Protein AF-A0A225VIT5-F1 (afdb_monomer)

Solvent-accessible surface area (backbone atoms only — not comparable to full-atom values): 18256 Å² total; per-residue (Å²): 134,88,87,88,80,87,89,80,90,86,85,88,90,86,86,89,88,88,87,85,90,85,87,88,87,85,81,88,82,93,78,74,82,76,59,61,76,67,49,61,78,59,56,84,74,58,93,55,65,73,70,54,52,59,52,50,50,52,46,51,53,41,61,70,71,62,59,50,72,65,60,49,38,57,73,68,63,58,74,72,58,54,58,58,37,63,68,34,75,63,48,59,56,53,50,51,40,47,50,53,48,34,70,76,36,70,92,69,62,71,53,70,66,57,55,53,31,71,77,58,38,68,47,51,46,53,53,31,31,55,55,37,49,77,39,82,95,28,22,64,63,23,48,56,42,46,56,51,50,52,51,57,39,53,76,67,66,52,52,70,53,56,48,43,58,56,60,49,46,63,83,45,53,54,55,38,72,74,41,58,57,56,60,56,50,50,55,40,46,57,56,46,32,75,73,36,75,92,70,60,74,50,74,65,59,50,48,18,54,56,57,66,30,64,42,50,31,49,45,45,40,50,62,13,49,76,39,73,78,42,21,80,52,27,50,66,56,51,51,53,50,51,52,55,37,51,77,66,73,41,50,52,67,48,40,40,35,72,53,66,64,36,53,89,88,45,50,87,72,55,51,73,69,56,47,51,49,32,56,60,43,38,58,54,51,31,61,75,71,69,52,76,87,87,79,76,83,79,78,80,77,127

pLDDT: mean 82.18, std 23.23, range [24.64, 98.44]

Structure (mmCIF, N/CA/C/O backbone):
data_AF-A0A225VIT5-F1
#
_entry.id   AF-A0A225VIT5-F1
#
loop_
_atom_site.group_PDB
_atom_site.id
_atom_site.type_symbol
_atom_site.label_atom_id
_atom_site.label_alt_id
_atom_site.label_comp_id
_atom_site.label_asym_id
_atom_site.label_entity_id
_atom_site.label_seq_id
_atom_site.pdbx_PDB_ins_code
_atom_site.Cartn_x
_atom_site.Cartn_y
_atom_site.Cartn_z
_atom_site.occupancy
_atom_site.B_iso_or_equiv
_atom_site.auth_seq_id
_atom_site.auth_comp_id
_atom_site.auth_asym_id
_atom_site.auth_atom_id
_atom_site.pdbx_PDB_model_num
ATOM 1 N N . MET A 1 1 ? 39.503 -33.377 70.406 1.00 35.94 1 MET A N 1
ATOM 2 C CA . MET A 1 1 ? 38.577 -32.522 69.628 1.00 35.94 1 MET A CA 1
ATOM 3 C C . MET A 1 1 ? 37.689 -33.419 68.781 1.00 35.94 1 MET A C 1
ATOM 5 O O . MET A 1 1 ? 38.210 -34.375 68.234 1.00 35.94 1 MET A O 1
ATOM 9 N N . VAL A 1 2 ? 36.405 -33.058 68.681 1.00 36.50 2 VAL A N 1
ATOM 10 C CA . VAL A 1 2 ? 35.358 -33.593 67.782 1.00 36.50 2 VAL A CA 1
ATOM 11 C C . VAL A 1 2 ? 34.944 -35.065 67.964 1.00 36.50 2 VAL A C 1
ATOM 13 O O . VAL A 1 2 ? 35.633 -36.011 67.602 1.00 36.50 2 VAL A O 1
ATOM 16 N N . THR A 1 3 ? 33.733 -35.187 68.501 1.00 28.59 3 THR A N 1
ATOM 17 C CA . THR A 1 3 ? 32.918 -36.380 68.755 1.00 28.59 3 THR A CA 1
ATOM 18 C C . THR A 1 3 ? 32.068 -36.751 67.534 1.00 28.59 3 THR A C 1
ATOM 20 O O . THR A 1 3 ? 31.637 -35.860 66.806 1.00 28.59 3 THR A O 1
ATOM 23 N N . ALA A 1 4 ? 31.681 -38.023 67.404 1.00 32.50 4 ALA A N 1
ATOM 24 C CA . ALA A 1 4 ? 30.405 -38.402 66.788 1.00 32.50 4 ALA A CA 1
ATOM 25 C C . ALA A 1 4 ? 29.862 -39.678 67.460 1.00 32.50 4 ALA A C 1
ATOM 27 O O . ALA A 1 4 ? 30.375 -40.769 67.227 1.00 32.50 4 ALA A O 1
ATOM 28 N N . HIS A 1 5 ? 28.839 -39.536 68.310 1.00 31.19 5 HIS A N 1
ATOM 29 C CA . HIS A 1 5 ? 28.103 -40.661 68.894 1.00 31.19 5 HIS A CA 1
ATOM 30 C C . HIS A 1 5 ? 26.735 -40.810 68.220 1.00 31.19 5 HIS A C 1
ATOM 32 O O . HIS A 1 5 ? 26.075 -39.828 67.886 1.00 31.19 5 HIS A O 1
ATOM 38 N N . SER A 1 6 ? 26.327 -42.063 68.050 1.00 35.19 6 SER A N 1
ATOM 39 C CA . SER A 1 6 ? 24.980 -42.500 67.684 1.00 35.19 6 SER A CA 1
ATOM 40 C C . SER A 1 6 ? 23.921 -42.088 68.716 1.00 35.19 6 SER A C 1
ATOM 42 O O . SER A 1 6 ? 24.250 -41.927 69.888 1.00 35.19 6 SER A O 1
ATOM 44 N N . PHE A 1 7 ? 22.642 -42.043 68.316 1.00 28.67 7 PHE A N 1
ATOM 45 C CA . PHE A 1 7 ? 21.636 -42.991 68.831 1.00 28.67 7 PHE A CA 1
ATOM 46 C C . PHE A 1 7 ? 20.344 -43.018 67.985 1.00 28.67 7 PHE A C 1
ATOM 48 O O . PHE A 1 7 ? 20.215 -42.293 67.001 1.00 28.67 7 PHE A O 1
ATOM 55 N N . VAL A 1 8 ? 19.444 -43.941 68.333 1.00 30.97 8 VAL A N 1
ATOM 56 C CA . VAL A 1 8 ? 18.260 -44.412 67.581 1.00 30.97 8 VAL A CA 1
ATOM 57 C C . VAL A 1 8 ? 16.987 -44.197 68.435 1.00 30.97 8 VAL A C 1
ATOM 59 O O . VAL A 1 8 ? 17.119 -43.903 69.620 1.00 30.97 8 VAL A O 1
ATOM 62 N N . VAL A 1 9 ? 15.793 -44.484 67.876 1.00 28.56 9 VAL A N 1
ATOM 63 C CA . VAL A 1 9 ? 14.481 -44.646 68.576 1.00 28.56 9 VAL A CA 1
ATOM 64 C C . VAL A 1 9 ? 13.803 -43.271 68.864 1.00 28.56 9 VAL A C 1
ATOM 66 O O . VAL A 1 9 ? 14.504 -42.290 69.068 1.00 28.56 9 VAL A O 1
ATOM 69 N N . GLU A 1 10 ? 12.483 -43.017 68.772 1.00 28.00 10 GLU A N 1
ATOM 70 C CA . GLU A 1 10 ? 11.255 -43.834 68.900 1.00 28.00 10 GLU A CA 1
ATOM 71 C C . GLU A 1 10 ? 10.039 -43.223 68.136 1.00 28.00 10 GLU A C 1
ATOM 73 O O . GLU A 1 10 ? 10.018 -42.032 67.833 1.00 28.00 10 GLU A O 1
ATOM 78 N N . GLN A 1 11 ? 8.975 -44.006 67.905 1.00 37.34 11 GLN A N 1
ATOM 79 C CA . GLN A 1 11 ? 7.577 -43.533 67.748 1.00 37.34 11 GLN A CA 1
ATOM 80 C C . GLN A 1 11 ? 6.802 -44.005 68.994 1.00 37.34 11 GLN A C 1
ATOM 82 O O . GLN A 1 11 ? 7.097 -45.126 69.419 1.00 37.34 11 GLN A O 1
ATOM 87 N N . PRO A 1 12 ? 5.778 -43.298 69.550 1.00 38.34 12 PRO A N 1
ATOM 88 C CA . PRO A 1 12 ? 4.404 -43.553 69.054 1.00 38.34 12 PRO A CA 1
ATOM 89 C C . PRO A 1 12 ? 3.259 -42.549 69.422 1.00 38.34 12 PRO A C 1
ATOM 91 O O . PRO A 1 12 ? 3.422 -41.598 70.178 1.00 38.34 12 PRO A O 1
ATOM 94 N N . ARG A 1 13 ? 2.039 -42.947 68.999 1.00 29.06 13 ARG A N 1
ATOM 95 C CA . ARG A 1 13 ? 0.683 -42.731 69.585 1.00 29.06 13 ARG A CA 1
ATOM 96 C C . ARG A 1 13 ? -0.223 -41.583 69.099 1.00 29.06 13 ARG A C 1
ATOM 98 O O . ARG A 1 13 ? 0.174 -40.464 68.813 1.00 29.06 13 ARG A O 1
ATOM 105 N N . ILE A 1 14 ? -1.506 -41.957 69.042 1.00 36.09 14 ILE A N 1
ATOM 106 C CA . ILE A 1 14 ? -2.695 -41.224 68.582 1.00 36.09 14 ILE A CA 1
ATOM 107 C C . ILE A 1 14 ? -3.482 -40.715 69.802 1.00 36.09 14 ILE A C 1
ATOM 109 O O . ILE 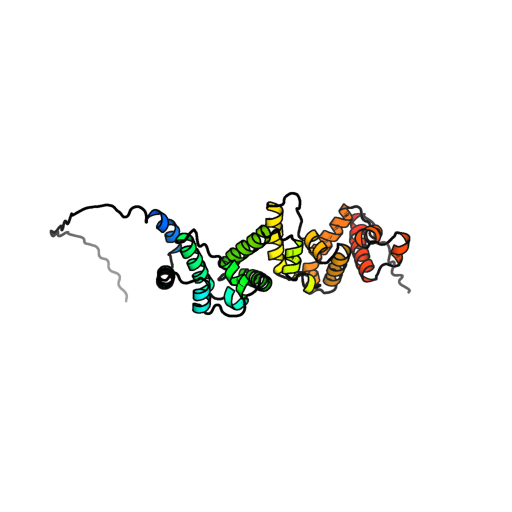A 1 14 ? -3.560 -41.425 70.805 1.00 36.09 14 ILE A O 1
ATOM 113 N N . LEU A 1 15 ? -4.178 -39.575 69.680 1.00 32.78 15 LEU A N 1
ATOM 114 C CA . LEU A 1 15 ? -5.356 -39.283 70.509 1.00 32.78 15 LEU A CA 1
ATOM 115 C C . LEU A 1 15 ? -6.467 -38.581 69.702 1.00 32.78 15 LEU A C 1
ATOM 117 O O . LEU A 1 15 ? -6.222 -37.621 68.978 1.00 32.78 15 LEU A O 1
ATOM 121 N N . THR A 1 16 ? -7.698 -39.074 69.830 1.00 35.41 16 THR A N 1
ATOM 122 C CA . THR A 1 16 ? -8.923 -38.606 69.152 1.00 35.41 16 THR A CA 1
ATOM 123 C C . THR A 1 16 ? -9.649 -37.487 69.909 1.00 35.41 16 THR A C 1
ATOM 125 O O . THR A 1 16 ? -9.636 -37.472 71.139 1.00 35.41 16 THR A O 1
ATOM 128 N N . LYS A 1 17 ? -10.417 -36.631 69.203 1.00 32.72 17 LYS A N 1
ATOM 129 C CA . LYS A 1 17 ? -11.570 -35.908 69.794 1.00 32.72 17 LYS A CA 1
ATOM 130 C C . LYS A 1 17 ? -12.674 -35.509 68.791 1.00 32.72 17 LYS A C 1
ATOM 132 O O . LYS A 1 17 ? -12.408 -35.169 67.645 1.00 32.72 17 LYS A O 1
ATOM 137 N N . ARG A 1 18 ? -13.920 -35.602 69.282 1.00 28.42 18 ARG A N 1
ATOM 138 C CA . ARG A 1 18 ? -15.254 -35.347 68.670 1.00 28.42 18 ARG A CA 1
ATOM 139 C C . ARG A 1 18 ? -15.728 -33.901 68.980 1.00 28.42 18 ARG A C 1
ATOM 141 O O . ARG A 1 18 ? -15.218 -33.350 69.947 1.00 28.42 18 ARG A O 1
ATOM 148 N N . ILE A 1 19 ? -16.722 -33.252 68.343 1.00 32.28 19 ILE A N 1
ATOM 149 C CA . ILE A 1 19 ? -17.582 -33.450 67.137 1.00 32.28 19 ILE A CA 1
ATOM 150 C C . ILE A 1 19 ? -18.261 -32.086 66.832 1.00 32.28 19 ILE A C 1
ATOM 152 O O . ILE A 1 19 ? -18.546 -31.388 67.799 1.00 32.28 19 ILE A O 1
ATOM 156 N N . LEU A 1 20 ? -18.613 -31.752 65.570 1.00 24.64 20 LEU A N 1
ATOM 157 C CA . LEU A 1 20 ? -19.900 -31.087 65.215 1.00 24.64 20 LEU A CA 1
ATOM 158 C C . LEU A 1 20 ? -20.113 -30.895 63.696 1.00 24.64 20 LEU A C 1
ATOM 160 O O . LEU A 1 20 ? -19.323 -30.245 63.018 1.00 24.64 20 LEU A O 1
ATOM 164 N N . ARG A 1 21 ? -21.226 -31.433 63.171 1.00 33.28 21 ARG A N 1
ATOM 165 C CA . ARG A 1 21 ? -21.821 -31.017 61.887 1.00 33.28 21 ARG A CA 1
ATOM 166 C C . ARG A 1 21 ? -22.713 -29.803 62.145 1.00 33.28 21 ARG A C 1
ATOM 168 O O . ARG A 1 21 ? -23.507 -29.848 63.079 1.00 33.28 21 ARG A O 1
ATOM 175 N N . VAL A 1 22 ? -22.688 -28.817 61.253 1.00 30.27 22 VAL A N 1
ATOM 176 C CA . VAL A 1 22 ? -23.851 -27.951 61.012 1.00 30.27 22 VAL A CA 1
ATOM 177 C C . VAL A 1 22 ? -24.342 -28.232 59.600 1.00 30.27 22 VAL A C 1
ATOM 179 O O . VAL A 1 22 ? -23.559 -28.316 58.657 1.00 30.27 22 VAL A O 1
ATOM 182 N N . GLN A 1 23 ? -25.645 -28.449 59.496 1.00 29.73 23 GLN A N 1
ATOM 183 C CA . GLN A 1 23 ? -26.359 -28.810 58.285 1.00 29.73 23 GLN A CA 1
ATOM 184 C C . GLN A 1 23 ? -27.447 -27.755 58.109 1.00 29.73 23 GLN A C 1
ATOM 186 O O . GLN A 1 23 ? -28.340 -27.660 58.946 1.00 29.73 23 GLN A O 1
ATOM 191 N N . THR A 1 24 ? -27.364 -26.958 57.049 1.00 28.22 24 THR A N 1
ATOM 192 C CA . THR A 1 24 ? -28.413 -26.012 56.661 1.00 28.22 24 THR A CA 1
ATOM 193 C C . THR A 1 24 ? -28.851 -26.334 55.239 1.00 28.22 24 THR A C 1
ATOM 195 O O . THR A 1 24 ? -28.070 -26.253 54.295 1.00 28.22 24 THR A O 1
ATOM 198 N N . VAL A 1 25 ? -30.109 -26.755 55.107 1.00 30.39 25 VAL A N 1
ATOM 199 C CA . VAL A 1 25 ? -30.782 -27.014 53.832 1.00 30.39 25 VAL A CA 1
ATOM 200 C C . VAL A 1 25 ? -32.092 -26.240 53.843 1.00 30.39 25 VAL A C 1
ATOM 202 O O . VAL A 1 25 ? -32.968 -26.537 54.648 1.00 30.39 25 VAL A O 1
ATOM 205 N N . SER A 1 26 ? -32.192 -25.270 52.940 1.00 27.38 26 SER A N 1
ATOM 206 C CA . SER A 1 26 ? -33.408 -24.582 52.488 1.00 27.38 26 SER A CA 1
ATOM 207 C C . SER A 1 26 ? -32.959 -23.543 51.454 1.00 27.38 26 SER A C 1
ATOM 209 O O . SER A 1 26 ? -32.032 -22.795 51.757 1.00 27.38 26 SER A O 1
ATOM 211 N N . SER A 1 27 ? -33.523 -23.356 50.268 1.00 28.23 27 SER A N 1
ATOM 212 C CA . SER A 1 27 ? -34.482 -24.074 49.415 1.00 28.23 27 SER A CA 1
ATOM 213 C C . SER A 1 27 ? -34.770 -23.108 48.243 1.00 28.23 27 SER A C 1
ATOM 215 O O . SER A 1 27 ? -34.573 -21.908 48.397 1.00 28.23 27 SER A O 1
ATOM 217 N N . GLU A 1 28 ? -35.281 -23.630 47.125 1.00 28.34 28 GLU A N 1
ATOM 218 C CA . GLU A 1 28 ? -36.034 -22.894 46.083 1.00 28.34 28 GLU A CA 1
ATOM 219 C C . GLU A 1 28 ? -35.297 -22.018 45.027 1.00 28.34 28 GLU A C 1
ATOM 221 O O . GLU A 1 28 ? -34.797 -20.928 45.278 1.00 28.34 28 GLU A O 1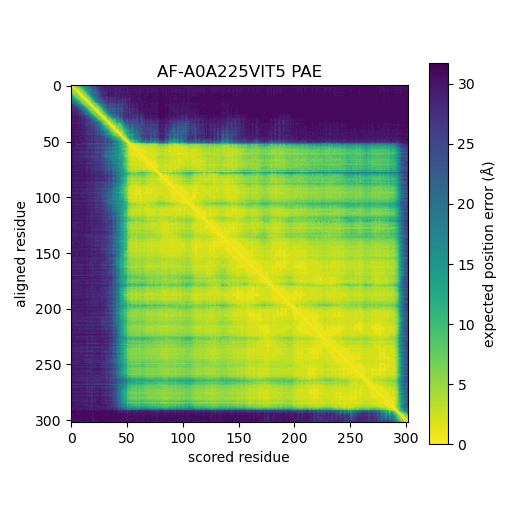
ATOM 226 N N . ASN A 1 29 ? -35.415 -22.516 43.784 1.00 29.94 29 ASN A N 1
ATOM 227 C CA . ASN A 1 29 ? -35.838 -21.816 42.557 1.00 29.94 29 ASN A CA 1
ATOM 228 C C . ASN A 1 29 ? -34.850 -20.946 41.747 1.00 29.94 29 ASN A C 1
ATOM 230 O O . ASN A 1 29 ? -34.888 -19.720 41.743 1.00 29.94 29 ASN A O 1
ATOM 234 N N . ASP A 1 30 ? -34.062 -21.641 40.920 1.00 37.53 30 ASP A N 1
ATOM 235 C CA . ASP A 1 30 ? -34.139 -21.585 39.443 1.00 37.53 30 ASP A CA 1
ATOM 236 C C . ASP A 1 30 ? -34.571 -20.272 38.737 1.00 37.53 30 ASP A C 1
ATOM 238 O O . ASP A 1 30 ? -35.676 -20.195 38.209 1.00 37.53 30 ASP A O 1
ATOM 242 N N . GLU A 1 31 ? -33.641 -19.330 38.521 1.00 35.69 31 GLU A N 1
ATOM 243 C CA . GLU A 1 31 ? -33.653 -18.458 37.314 1.00 35.69 31 GLU A CA 1
ATOM 244 C C . GLU A 1 31 ? -32.259 -18.219 36.666 1.00 35.69 31 GLU A C 1
ATOM 246 O O . GLU A 1 31 ? -32.146 -17.602 35.607 1.00 35.69 31 GLU A O 1
ATOM 251 N N . GLU A 1 32 ? -31.156 -18.747 37.215 1.00 35.03 32 GLU A N 1
ATOM 252 C CA . GLU A 1 32 ? -29.801 -18.276 36.848 1.00 35.03 32 GLU A CA 1
ATOM 253 C C . GLU A 1 32 ? -29.122 -18.973 35.637 1.00 35.03 32 GLU A C 1
ATOM 255 O O . GLU A 1 32 ? -27.953 -18.727 35.321 1.00 35.03 32 GLU A O 1
ATOM 260 N N . ARG A 1 33 ? -29.825 -19.847 34.900 1.00 43.06 33 ARG A N 1
ATOM 261 C CA . ARG A 1 33 ? -29.191 -20.752 33.907 1.00 43.06 33 ARG A CA 1
ATOM 262 C C . ARG A 1 33 ? -28.874 -20.160 32.524 1.00 43.06 33 ARG A C 1
ATOM 264 O O . ARG A 1 33 ? -28.267 -20.858 31.714 1.00 43.06 33 ARG A O 1
ATOM 271 N N . VAL A 1 34 ? -29.204 -18.897 32.243 1.00 36.50 34 VAL A N 1
ATOM 272 C CA . VAL A 1 34 ? -28.913 -18.262 30.932 1.00 36.50 34 VAL A CA 1
ATOM 273 C C . VAL A 1 34 ? -27.565 -17.518 30.909 1.00 36.50 34 VAL A C 1
ATOM 275 O O . VAL A 1 34 ? -26.957 -17.365 29.851 1.00 36.50 34 VAL A O 1
ATOM 278 N N . ILE A 1 35 ? -27.035 -17.098 32.064 1.00 40.47 35 ILE A N 1
ATOM 279 C CA . ILE A 1 35 ? -25.832 -16.242 32.127 1.00 40.47 35 ILE A CA 1
ATOM 280 C C . ILE A 1 35 ? -24.529 -17.059 31.987 1.00 40.47 35 ILE A C 1
ATOM 282 O O . ILE A 1 35 ? -23.561 -16.593 31.380 1.00 40.47 35 ILE A O 1
ATOM 286 N N . GLY A 1 36 ? -24.502 -18.304 32.477 1.00 32.00 36 GLY A N 1
ATOM 287 C CA . GLY A 1 36 ? -23.280 -19.121 32.561 1.00 32.00 36 GLY A CA 1
ATOM 288 C C . GLY A 1 36 ? -22.573 -19.407 31.226 1.00 32.00 36 GLY A C 1
ATOM 289 O O . GLY A 1 36 ? -21.344 -19.479 31.183 1.00 32.00 36 GLY A O 1
ATOM 290 N N . ALA A 1 37 ? -23.314 -19.512 30.118 1.00 35.75 37 ALA A N 1
ATOM 291 C CA . ALA A 1 37 ? -22.744 -19.839 28.806 1.00 35.75 37 ALA A CA 1
ATOM 292 C C . ALA A 1 37 ? -21.946 -18.684 28.168 1.00 35.75 37 ALA A C 1
ATOM 294 O O . ALA A 1 37 ? -21.018 -18.930 27.401 1.00 35.75 37 ALA A O 1
ATOM 295 N N . ALA A 1 38 ? -22.273 -17.427 28.489 1.00 41.94 38 ALA A N 1
ATOM 296 C CA . ALA A 1 38 ? -21.563 -16.259 27.959 1.00 41.94 38 ALA A CA 1
ATOM 297 C C . ALA A 1 38 ? -20.279 -15.932 28.746 1.00 41.94 38 ALA A C 1
ATOM 299 O O . ALA A 1 38 ? -19.339 -15.357 28.195 1.00 41.94 38 ALA A O 1
ATOM 300 N N . VAL A 1 39 ? -20.224 -16.309 30.029 1.00 42.41 39 VAL A N 1
ATOM 301 C CA . VAL A 1 39 ? -19.098 -16.005 30.931 1.00 42.41 39 VAL A CA 1
ATOM 302 C C . VAL A 1 39 ? -17.876 -16.892 30.650 1.00 42.41 39 VAL A C 1
ATOM 304 O O . VAL A 1 39 ? -16.741 -16.421 30.751 1.00 42.41 39 VAL A O 1
ATOM 307 N N . SER A 1 40 ? -18.075 -18.147 30.230 1.00 42.88 40 SER A N 1
ATOM 308 C CA . SER A 1 40 ? -16.981 -19.106 29.989 1.00 42.88 40 SER A CA 1
ATOM 309 C C . SER A 1 40 ? -15.995 -18.661 28.897 1.00 42.88 40 SER A C 1
ATOM 311 O O . SER A 1 40 ? -14.792 -18.868 29.038 1.00 42.88 40 SER A O 1
ATOM 313 N N . SER A 1 41 ? -16.479 -17.973 27.857 1.00 50.62 41 SER A N 1
ATOM 314 C CA . SER A 1 41 ? -15.660 -17.415 26.766 1.00 50.62 41 SER A CA 1
ATOM 315 C C . SER A 1 41 ? -14.734 -16.270 27.214 1.00 50.62 41 SER A C 1
ATOM 317 O O . SER A 1 41 ? -13.695 -16.029 26.606 1.00 50.62 41 SER A O 1
ATOM 319 N N . VAL A 1 42 ? -15.082 -15.570 28.300 1.00 48.06 42 VAL A N 1
ATOM 320 C CA . VAL A 1 42 ? -14.294 -14.447 28.844 1.00 48.06 42 VAL A CA 1
ATOM 321 C C . VAL A 1 42 ? -13.294 -14.924 29.908 1.00 48.06 42 VAL A C 1
ATOM 323 O O . VAL A 1 42 ? -12.233 -14.323 30.087 1.00 48.06 42 VAL A O 1
ATOM 326 N N . ALA A 1 43 ? -13.598 -16.029 30.597 1.00 41.66 43 ALA A N 1
ATOM 327 C CA . ALA A 1 43 ? -12.814 -16.531 31.725 1.00 41.66 43 ALA A CA 1
ATOM 328 C C . ALA A 1 43 ? -11.378 -16.966 31.359 1.00 41.66 43 ALA A C 1
ATOM 330 O O . ALA A 1 43 ? -10.467 -16.822 32.176 1.00 41.66 43 ALA A O 1
ATOM 331 N N . SER A 1 44 ? -11.145 -17.435 30.129 1.00 47.66 44 SER A N 1
ATOM 332 C CA . SER A 1 44 ? -9.840 -17.935 29.658 1.00 47.66 44 SER A CA 1
ATOM 333 C C . SER A 1 44 ? -8.734 -16.870 29.549 1.00 47.66 44 SER A C 1
ATOM 335 O O . SER A 1 44 ? -7.577 -17.217 29.319 1.00 47.66 44 SER A O 1
ATOM 337 N N . HIS A 1 45 ? -9.046 -15.586 29.759 1.00 50.50 45 HIS A N 1
ATOM 338 C CA . HIS A 1 45 ? -8.089 -14.474 29.680 1.00 50.50 45 HIS A CA 1
ATOM 339 C C . HIS A 1 45 ? -7.704 -13.852 31.044 1.00 50.50 45 HIS A C 1
ATOM 341 O O . HIS A 1 45 ? -7.007 -12.834 31.081 1.00 50.50 45 HIS A O 1
ATOM 347 N N . LEU A 1 46 ? -8.127 -14.410 32.187 1.00 49.25 46 LEU A N 1
ATOM 348 C CA . LEU A 1 46 ? -8.130 -13.692 33.480 1.00 49.25 46 LEU A CA 1
ATOM 349 C C . LEU A 1 46 ? -6.845 -13.723 34.341 1.00 49.25 46 LEU A C 1
ATOM 351 O O . LEU A 1 46 ? -6.819 -13.088 35.393 1.00 49.25 46 LEU A O 1
ATOM 355 N N . THR A 1 47 ? -5.744 -14.348 33.917 1.00 43.66 47 THR A N 1
ATOM 356 C CA . THR A 1 47 ? -4.518 -14.544 34.736 1.00 43.66 47 THR A CA 1
ATOM 357 C C . THR A 1 47 ? -3.630 -13.292 34.935 1.00 43.66 47 THR A C 1
ATOM 359 O O . THR A 1 47 ? -2.426 -13.314 34.699 1.00 43.66 47 THR A O 1
ATOM 362 N N . THR A 1 48 ? -4.204 -12.154 35.360 1.00 45.25 48 THR A N 1
ATOM 363 C CA . THR A 1 48 ? -3.456 -10.957 35.833 1.00 45.25 48 THR A CA 1
ATOM 364 C C . THR A 1 48 ? -4.355 -10.079 36.730 1.00 45.25 48 THR A C 1
ATOM 366 O O . THR A 1 48 ? -4.918 -9.082 36.286 1.00 45.25 48 THR A O 1
ATOM 369 N N . GLY A 1 49 ? -4.572 -10.505 37.980 1.00 47.66 49 GLY A N 1
ATOM 370 C CA . GLY A 1 49 ? -5.783 -10.174 38.755 1.00 47.66 49 GLY A CA 1
ATOM 371 C C . GLY A 1 49 ? -6.093 -8.691 39.029 1.00 47.66 49 GLY A C 1
ATOM 372 O O . GLY A 1 49 ? -7.212 -8.256 38.771 1.00 47.66 49 GLY A O 1
ATOM 373 N N . ALA A 1 50 ? -5.141 -7.907 39.548 1.00 40.91 50 ALA A N 1
ATOM 374 C CA . ALA A 1 50 ? -5.450 -6.578 40.101 1.00 40.91 50 ALA A CA 1
ATOM 375 C C . ALA A 1 50 ? -5.796 -5.516 39.035 1.00 40.91 50 ALA A C 1
ATOM 377 O O . ALA A 1 50 ? -6.793 -4.807 39.167 1.00 40.91 50 ALA A O 1
ATOM 378 N N . LEU A 1 51 ? -5.015 -5.438 37.951 1.00 49.28 51 LEU A N 1
ATOM 379 C CA . LEU A 1 51 ? -5.245 -4.480 36.857 1.00 49.28 51 LEU A CA 1
ATOM 380 C C . LEU A 1 51 ? -6.566 -4.759 36.119 1.00 49.28 51 LEU A C 1
ATOM 382 O O . LEU A 1 51 ? -7.313 -3.834 35.806 1.00 49.28 51 LEU A O 1
ATOM 386 N N . LYS A 1 52 ? -6.900 -6.041 35.912 1.00 63.44 52 LYS A N 1
ATOM 387 C CA . LYS A 1 52 ? -8.118 -6.457 35.198 1.00 63.44 52 LYS A CA 1
ATOM 388 C C . LYS A 1 52 ? -9.403 -6.106 35.953 1.00 63.44 52 LYS A C 1
ATOM 390 O O . LYS A 1 52 ? -10.403 -5.794 35.314 1.00 63.44 52 LYS A O 1
ATOM 395 N N . ALA A 1 53 ? -9.388 -6.114 37.288 1.00 74.75 53 ALA A N 1
ATOM 396 C CA . ALA A 1 53 ? -10.568 -5.799 38.095 1.00 74.75 53 ALA A CA 1
ATOM 397 C C . ALA A 1 53 ? -10.988 -4.321 37.981 1.00 74.75 53 ALA A C 1
ATOM 399 O O . ALA A 1 53 ? -12.156 -4.034 37.722 1.00 74.75 53 ALA A O 1
ATOM 400 N N . ALA A 1 54 ? -10.043 -3.385 38.123 1.00 83.44 54 ALA A N 1
ATOM 401 C CA . ALA A 1 54 ? -10.334 -1.950 38.048 1.00 83.44 54 ALA A CA 1
ATOM 402 C C . ALA A 1 54 ? -10.839 -1.534 36.656 1.00 83.44 54 ALA A C 1
ATOM 404 O O . ALA A 1 54 ? -11.819 -0.796 36.538 1.00 83.44 54 ALA A O 1
ATOM 405 N N . ASP A 1 55 ? -10.217 -2.055 35.598 1.00 88.38 55 ASP A N 1
ATOM 406 C CA . ASP A 1 55 ? -10.648 -1.799 34.225 1.00 88.38 55 ASP A CA 1
ATOM 407 C C . ASP A 1 55 ? -12.010 -2.434 33.917 1.00 88.38 55 ASP A C 1
ATOM 409 O O . ASP A 1 55 ? -12.865 -1.780 33.321 1.00 88.38 55 ASP A O 1
ATOM 413 N N . PHE A 1 56 ? -12.290 -3.644 34.410 1.00 86.19 56 PHE A N 1
ATOM 414 C CA . PHE A 1 56 ? -13.618 -4.253 34.292 1.00 86.19 56 PHE A CA 1
ATOM 415 C C . PHE A 1 56 ? -14.716 -3.428 34.989 1.00 86.19 56 PHE A C 1
ATOM 417 O O . PHE A 1 56 ? -15.818 -3.295 34.448 1.00 86.19 56 PHE A O 1
ATOM 424 N N . VAL A 1 57 ? -14.422 -2.814 36.143 1.00 91.25 57 VAL A N 1
ATOM 425 C CA . VAL A 1 57 ? -15.346 -1.873 36.802 1.00 91.25 57 VAL A CA 1
ATOM 426 C C . VAL A 1 57 ? -15.594 -0.640 35.925 1.00 91.25 57 VAL A C 1
ATOM 428 O O . VAL A 1 57 ? -16.758 -0.311 35.694 1.00 91.25 57 VAL A O 1
ATOM 431 N N . LYS A 1 58 ? -14.553 -0.006 35.355 1.00 93.06 58 LYS A N 1
ATOM 432 C CA . LYS A 1 58 ? -14.722 1.121 34.406 1.00 93.06 58 LYS A CA 1
ATOM 433 C C . LYS A 1 58 ? -15.623 0.733 33.229 1.00 93.06 58 LYS A C 1
ATOM 435 O O . LYS A 1 58 ? -16.589 1.438 32.941 1.00 93.06 58 LYS A O 1
ATOM 440 N N . LEU A 1 59 ? -15.346 -0.413 32.596 1.00 93.69 59 LEU A N 1
ATOM 441 C CA . LEU A 1 59 ? -16.116 -0.935 31.463 1.00 93.69 59 LEU A CA 1
ATOM 442 C C . LEU A 1 59 ? -17.595 -1.141 31.818 1.00 93.69 59 LEU A C 1
ATOM 444 O O . LEU A 1 59 ? -18.471 -0.717 31.061 1.00 93.69 59 LEU A O 1
ATOM 448 N N . ARG A 1 60 ? -17.893 -1.745 32.978 1.00 93.44 60 ARG A N 1
ATOM 449 C CA . ARG A 1 60 ? -19.278 -1.921 33.446 1.00 93.44 60 ARG A CA 1
ATOM 450 C C . ARG A 1 60 ? -19.968 -0.591 33.735 1.00 93.44 60 ARG A C 1
ATOM 452 O O . ARG A 1 60 ? -21.126 -0.445 33.352 1.00 93.44 60 ARG A O 1
ATOM 459 N N . THR A 1 61 ? -19.281 0.373 34.344 1.00 95.19 61 THR A N 1
ATOM 460 C CA . THR A 1 61 ? -19.829 1.712 34.615 1.00 95.19 61 THR A CA 1
ATOM 461 C C . THR A 1 61 ? -20.158 2.457 33.319 1.00 95.19 61 THR A C 1
ATOM 463 O O . THR A 1 61 ? -21.281 2.937 33.157 1.00 95.19 61 THR A O 1
ATOM 466 N N . TRP A 1 62 ? -19.247 2.488 32.341 1.00 96.19 62 TRP A N 1
ATOM 467 C CA . TRP A 1 62 ? -19.523 3.090 31.029 1.00 96.19 62 TRP A CA 1
ATOM 468 C C . TRP A 1 62 ? -20.690 2.407 30.301 1.00 96.19 62 TRP A C 1
ATOM 470 O O . TRP A 1 62 ? -21.511 3.090 29.689 1.00 96.19 62 TRP A O 1
ATOM 480 N N . LEU A 1 63 ? -20.808 1.077 30.414 1.00 94.56 63 LEU A N 1
ATOM 481 C CA . LEU A 1 63 ? -21.860 0.285 29.765 1.00 94.56 63 LEU A CA 1
ATOM 482 C C . LEU A 1 63 ? -23.225 0.423 30.458 1.00 94.56 63 LEU A C 1
ATOM 484 O O . LEU A 1 63 ? -24.265 0.293 29.810 1.00 94.56 63 LEU A O 1
ATOM 488 N N . TYR A 1 64 ? -23.235 0.673 31.769 1.00 93.38 64 TYR A N 1
ATOM 489 C CA . TYR A 1 64 ? -24.436 1.013 32.532 1.00 93.38 64 TYR A CA 1
ATOM 490 C C . TYR A 1 64 ? -24.975 2.384 32.106 1.00 93.38 64 TYR A C 1
ATOM 492 O O . TYR A 1 64 ? -26.142 2.499 31.739 1.00 93.38 64 TYR A O 1
ATOM 500 N N . HIS A 1 65 ? -24.098 3.390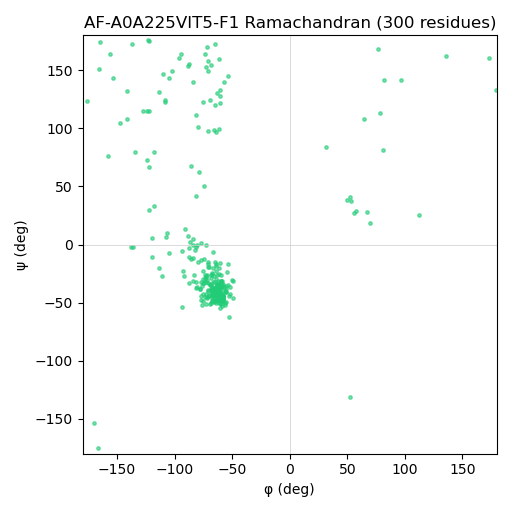 32.037 1.00 95.19 65 HIS A N 1
ATOM 501 C CA . HIS A 1 65 ? -24.436 4.741 31.578 1.00 95.19 65 HIS A CA 1
ATOM 502 C C . HIS A 1 65 ? -24.563 4.887 30.050 1.00 95.19 65 HIS A C 1
ATOM 504 O O . HIS A 1 65 ? -24.805 5.994 29.579 1.00 95.19 65 HIS A O 1
ATOM 510 N N . GLN A 1 66 ? -24.396 3.805 29.277 1.00 93.56 66 GLN A N 1
ATOM 511 C CA . GLN A 1 66 ? -24.473 3.789 27.806 1.00 93.56 66 GLN A CA 1
ATOM 512 C C . GLN A 1 66 ? -23.620 4.882 27.131 1.00 93.56 66 GLN A C 1
ATOM 514 O O . GLN A 1 66 ? -24.030 5.468 26.130 1.00 93.56 66 GLN A O 1
ATOM 519 N N . LYS A 1 67 ? -22.429 5.159 27.680 1.00 95.00 67 LYS A N 1
ATOM 520 C CA . LYS A 1 67 ? -21.512 6.182 27.155 1.00 95.00 67 LYS A CA 1
ATOM 521 C C . LYS A 1 67 ? -21.166 5.904 25.691 1.00 95.00 67 LYS A C 1
ATOM 523 O O . LYS A 1 67 ? -20.955 4.745 25.315 1.00 95.00 67 LYS A O 1
ATOM 528 N N . SER A 1 68 ? -21.094 6.949 24.865 1.00 92.19 68 SER A N 1
ATOM 529 C CA . SER A 1 68 ? -20.686 6.775 23.473 1.00 92.19 68 SER A CA 1
ATOM 530 C C . SER A 1 68 ? -19.194 6.439 23.386 1.00 92.19 68 SER A C 1
ATOM 532 O O . SER A 1 68 ? -18.412 6.715 24.298 1.00 92.19 68 SER A O 1
ATOM 534 N N . VAL A 1 69 ? -18.784 5.815 22.278 1.00 91.44 69 VAL A N 1
ATOM 535 C CA . VAL A 1 69 ? -17.363 5.512 22.024 1.00 91.44 69 VAL A CA 1
ATOM 536 C C . VAL A 1 69 ? -16.547 6.799 21.952 1.00 91.44 69 VAL A C 1
ATOM 538 O O . VAL A 1 69 ? -15.418 6.820 22.426 1.00 91.44 69 VAL A O 1
ATOM 541 N N . ASP A 1 70 ? -17.134 7.861 21.402 1.00 89.06 70 ASP A N 1
ATOM 542 C CA . ASP A 1 70 ? -16.537 9.188 21.322 1.00 89.06 70 ASP A CA 1
ATOM 543 C C . ASP A 1 70 ? -16.327 9.807 22.714 1.00 89.06 70 ASP A C 1
ATOM 545 O O . ASP A 1 70 ? -15.195 10.166 23.024 1.00 89.06 70 ASP A O 1
ATOM 549 N N . ASP A 1 71 ? -17.338 9.797 23.597 1.00 91.56 71 ASP A N 1
ATOM 550 C CA . ASP A 1 71 ? -17.197 10.302 24.980 1.00 91.56 71 ASP A CA 1
ATOM 551 C C . ASP A 1 71 ? -16.048 9.615 25.731 1.00 91.56 71 ASP A C 1
ATOM 553 O O . ASP A 1 71 ? -15.324 10.242 26.504 1.00 91.56 71 ASP A O 1
ATOM 557 N N . ILE A 1 72 ? -15.894 8.299 25.548 1.00 92.69 72 ILE A N 1
ATOM 558 C CA . ILE A 1 72 ? -14.859 7.512 26.231 1.00 92.69 72 ILE A CA 1
ATOM 559 C C . ILE A 1 72 ? -13.490 7.761 25.594 1.00 92.69 72 ILE A C 1
ATOM 561 O O . ILE A 1 72 ? -12.495 7.810 26.308 1.00 92.69 72 ILE A O 1
ATOM 565 N N . LEU A 1 73 ? -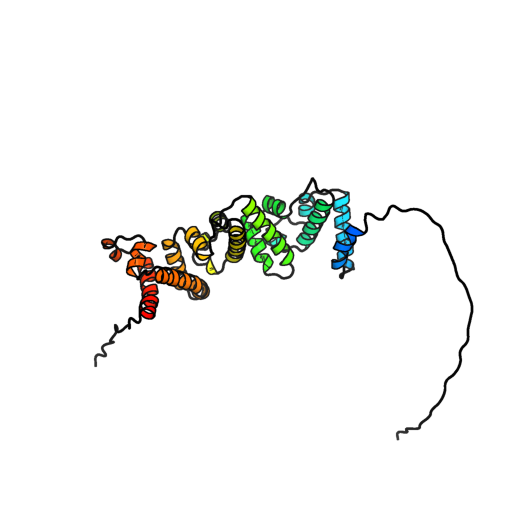13.425 7.957 24.277 1.00 90.50 73 LEU A N 1
ATOM 566 C CA . LEU A 1 73 ? -12.197 8.322 23.569 1.00 90.50 73 LEU A CA 1
ATOM 567 C C . LEU A 1 73 ? -11.667 9.678 24.072 1.00 90.50 73 LEU A C 1
ATOM 569 O O . LEU A 1 73 ? -10.477 9.787 24.370 1.00 90.50 73 LEU A O 1
ATOM 573 N N . ASP A 1 74 ? -12.556 10.653 24.284 1.00 89.69 74 ASP A N 1
ATOM 574 C CA . ASP A 1 74 ? -12.231 11.933 24.927 1.00 89.69 74 ASP A CA 1
ATOM 575 C C . ASP A 1 74 ? -11.867 11.760 26.416 1.00 89.69 74 ASP A C 1
ATOM 577 O O . ASP A 1 74 ? -10.846 12.274 26.869 1.00 89.69 74 ASP A O 1
ATOM 581 N N . THR A 1 75 ? -12.625 10.955 27.175 1.00 91.38 75 THR A N 1
ATOM 582 C CA . THR A 1 75 ? -12.346 10.653 28.600 1.00 91.38 75 THR A CA 1
ATOM 583 C C . THR A 1 75 ? -10.979 9.987 28.809 1.00 91.38 75 THR A C 1
ATOM 585 O O . THR A 1 75 ? -10.318 10.219 29.819 1.00 91.38 75 THR A O 1
ATOM 588 N N . LEU A 1 76 ? -10.543 9.148 27.866 1.00 90.19 76 LEU A N 1
ATOM 589 C CA . LEU A 1 76 ? -9.251 8.457 27.888 1.00 90.19 76 LEU A CA 1
ATOM 590 C C . LEU A 1 76 ? -8.097 9.311 27.336 1.00 90.19 76 LEU A C 1
ATOM 592 O O . LEU A 1 76 ? -6.978 8.802 27.225 1.00 90.19 76 LEU A O 1
ATOM 596 N N . LEU A 1 77 ? -8.365 10.581 27.000 1.00 85.88 77 LEU A N 1
ATOM 597 C CA . LEU A 1 77 ? -7.428 11.530 26.396 1.00 85.88 77 LEU A CA 1
ATOM 598 C C . LEU A 1 77 ? -6.762 10.971 25.129 1.00 85.88 77 LEU A C 1
ATOM 600 O O . LEU A 1 77 ? -5.593 11.229 24.841 1.00 85.88 77 LEU A O 1
ATOM 604 N N . LEU A 1 78 ? -7.523 10.217 24.329 1.00 86.25 78 LEU A N 1
ATOM 605 C CA . LEU A 1 78 ? -7.107 9.724 23.012 1.00 86.25 78 LEU A CA 1
ATOM 606 C C . LEU A 1 78 ? -7.290 10.824 21.945 1.00 86.25 78 LEU A C 1
ATOM 608 O O . LEU A 1 78 ? -7.746 10.586 20.832 1.00 86.25 78 LEU A O 1
ATOM 612 N N . THR A 1 79 ? -6.932 12.053 22.312 1.00 75.50 79 THR A N 1
ATOM 613 C CA . THR A 1 79 ? -7.182 13.307 21.597 1.00 75.50 79 THR A CA 1
ATOM 614 C C . THR A 1 79 ? -5.845 13.938 21.219 1.00 75.50 79 THR A C 1
ATOM 616 O O . THR A 1 79 ? -5.339 14.824 21.904 1.00 75.50 79 THR A O 1
ATOM 619 N N . GLY A 1 80 ? -5.229 13.436 20.150 1.00 82.88 80 GLY A N 1
ATOM 620 C CA . GLY A 1 80 ? -3.872 13.817 19.755 1.00 82.88 80 GLY A CA 1
ATOM 621 C C . GLY A 1 80 ? -3.485 13.299 18.372 1.00 82.88 80 GLY A C 1
ATOM 622 O O . GLY A 1 80 ? -4.347 13.069 17.518 1.00 82.88 80 GLY A O 1
ATOM 623 N N . LYS A 1 81 ? -2.181 13.106 18.135 1.00 87.00 81 LYS A N 1
ATOM 624 C CA . LYS A 1 81 ? -1.707 12.501 16.883 1.00 87.00 81 LYS A CA 1
ATOM 625 C C . LYS A 1 81 ? -2.056 11.016 16.870 1.00 87.00 81 LYS A C 1
ATOM 627 O O . LYS A 1 81 ? -2.057 10.346 17.901 1.00 87.00 81 LYS A O 1
ATOM 632 N N . MET A 1 82 ? -2.292 10.480 15.676 1.00 89.12 82 MET A N 1
ATOM 633 C CA . MET A 1 82 ? -2.678 9.079 15.502 1.00 89.12 82 MET A CA 1
ATOM 634 C C . MET A 1 82 ? -1.645 8.096 16.085 1.00 89.12 82 MET A C 1
ATOM 636 O O . MET A 1 82 ? -2.027 7.072 16.643 1.00 89.12 82 MET A O 1
ATOM 640 N N . ASP A 1 83 ? -0.348 8.409 15.993 1.00 86.38 83 ASP A N 1
ATOM 641 C CA . ASP A 1 83 ? 0.715 7.578 16.575 1.00 86.38 83 ASP A CA 1
ATOM 642 C C . ASP A 1 83 ? 0.649 7.516 18.105 1.00 86.38 83 ASP A C 1
ATOM 644 O O . ASP A 1 83 ? 0.846 6.441 18.671 1.00 86.38 83 ASP A O 1
ATOM 648 N N . ASP A 1 84 ? 0.334 8.632 18.766 1.00 89.25 84 ASP A N 1
ATOM 649 C CA . ASP A 1 84 ? 0.207 8.705 20.226 1.00 89.25 84 ASP A CA 1
ATOM 650 C C . ASP A 1 84 ? -1.010 7.885 20.686 1.00 89.25 84 ASP A C 1
ATOM 652 O O . ASP A 1 84 ? -0.937 7.113 21.638 1.00 89.25 84 ASP A O 1
ATOM 656 N N . ILE A 1 85 ? -2.121 7.987 19.947 1.00 90.69 85 ILE A N 1
ATOM 657 C CA . ILE A 1 85 ? -3.377 7.275 20.223 1.00 90.69 85 ILE A CA 1
ATOM 658 C C . ILE A 1 85 ? -3.220 5.761 20.080 1.00 90.69 85 ILE A C 1
ATOM 660 O O . ILE A 1 85 ? -3.730 5.019 20.917 1.00 90.69 85 ILE A O 1
ATOM 664 N N . ILE A 1 86 ? -2.532 5.282 19.037 1.00 90.94 86 ILE A N 1
ATOM 665 C CA . ILE A 1 86 ? -2.354 3.834 18.836 1.00 90.94 86 ILE A CA 1
ATOM 666 C C . ILE A 1 86 ? -1.356 3.245 19.833 1.00 90.94 86 ILE A C 1
ATOM 668 O O . ILE A 1 86 ? -1.509 2.088 20.218 1.00 90.94 86 ILE A O 1
ATOM 672 N N . GLN A 1 87 ? -0.373 4.029 20.283 1.00 88.94 87 GLN A N 1
ATOM 673 C CA . GLN A 1 87 ? 0.570 3.613 21.324 1.00 88.94 87 GLN A CA 1
ATOM 674 C C . GLN A 1 87 ? 0.001 3.721 22.746 1.00 88.94 87 GLN A C 1
ATOM 676 O O . GLN A 1 87 ? 0.550 3.119 23.668 1.00 88.94 87 GLN A O 1
ATOM 681 N N . ASN A 1 88 ? -1.109 4.436 22.944 1.00 89.88 88 ASN A N 1
ATOM 682 C CA . ASN A 1 88 ? -1.726 4.577 24.255 1.00 89.88 88 ASN A CA 1
ATOM 683 C C . ASN A 1 88 ? -2.354 3.239 24.719 1.00 89.88 88 ASN A C 1
ATOM 685 O O . ASN A 1 88 ? -3.235 2.707 24.033 1.00 89.88 88 ASN A O 1
ATOM 689 N N . PRO A 1 89 ? -1.980 2.699 25.899 1.00 85.56 89 PRO A N 1
ATOM 690 C CA . PRO A 1 89 ? -2.518 1.430 26.399 1.00 85.56 89 PRO A CA 1
ATOM 691 C C . PRO A 1 89 ? -4.046 1.451 26.585 1.00 85.56 89 PRO A C 1
ATOM 693 O O . PRO A 1 89 ? -4.703 0.418 26.428 1.00 85.56 89 PRO A O 1
ATOM 696 N N . ASN A 1 90 ? -4.640 2.626 26.820 1.00 90.69 90 ASN A N 1
ATOM 697 C CA . ASN A 1 90 ? -6.088 2.794 26.942 1.00 90.69 90 ASN A CA 1
ATOM 698 C C . ASN A 1 90 ? -6.849 2.475 25.641 1.00 90.69 90 ASN A C 1
ATOM 700 O O . ASN A 1 90 ? -8.054 2.223 25.693 1.00 90.69 90 ASN A O 1
ATOM 704 N N . LEU A 1 91 ? -6.187 2.417 24.476 1.00 91.75 91 LEU A N 1
ATOM 705 C CA . LEU A 1 91 ? -6.839 1.992 23.235 1.00 91.75 91 LEU A CA 1
ATOM 706 C C . LEU A 1 91 ? -7.332 0.537 23.313 1.00 91.75 91 LEU A C 1
ATOM 708 O O . LEU A 1 91 ? -8.378 0.211 22.748 1.00 91.75 91 LEU A O 1
ATOM 712 N N . LYS A 1 92 ? -6.626 -0.338 24.047 1.00 90.12 92 LYS A N 1
ATOM 713 C CA . LYS A 1 92 ? -7.078 -1.719 24.278 1.00 90.12 92 LYS A CA 1
ATOM 714 C C . LYS A 1 92 ? -8.344 -1.750 25.140 1.00 90.12 92 LYS A C 1
ATOM 716 O O . LYS A 1 92 ? -9.269 -2.490 24.812 1.00 90.12 92 LYS A O 1
ATOM 721 N N . LEU A 1 93 ? -8.405 -0.902 26.169 1.00 91.81 93 LEU A N 1
ATOM 722 C CA . LEU A 1 93 ? -9.570 -0.741 27.043 1.00 91.81 93 LEU A CA 1
ATOM 723 C C . LEU A 1 93 ? -10.793 -0.216 26.268 1.00 91.81 93 LEU A C 1
ATOM 725 O O . LEU A 1 93 ? -11.896 -0.738 26.422 1.00 91.81 93 LEU A O 1
ATOM 729 N N . LEU A 1 94 ? -10.600 0.759 25.372 1.00 94.50 94 LEU A N 1
ATOM 730 C CA . LEU A 1 94 ? -11.657 1.261 24.487 1.00 94.50 94 LEU A CA 1
ATOM 731 C C . LEU A 1 94 ? -12.150 0.193 23.491 1.00 94.50 94 LEU A C 1
ATOM 733 O O . LEU A 1 94 ? -13.345 0.101 23.211 1.00 94.50 94 LEU A O 1
ATOM 737 N N . ASP A 1 95 ? -11.249 -0.643 22.972 1.00 93.81 95 ASP A N 1
ATOM 738 C CA . ASP A 1 95 ? -11.599 -1.783 22.117 1.00 93.81 95 ASP A CA 1
ATOM 739 C C . ASP A 1 95 ? -12.427 -2.846 22.860 1.00 93.81 95 ASP A C 1
ATOM 741 O O . ASP A 1 95 ? -13.405 -3.351 22.304 1.00 93.81 95 ASP A O 1
ATOM 745 N N . ASP A 1 96 ? -12.098 -3.143 24.121 1.00 92.88 96 ASP A N 1
ATOM 746 C CA . ASP A 1 96 ? -12.894 -4.051 24.958 1.00 92.88 96 ASP A CA 1
ATOM 747 C C . ASP A 1 96 ? -14.266 -3.456 25.303 1.00 92.88 96 ASP A C 1
ATOM 749 O O . ASP A 1 96 ? -15.272 -4.168 25.233 1.00 92.88 96 ASP A O 1
ATOM 753 N N . TYR A 1 97 ? -14.352 -2.142 25.551 1.00 94.62 97 TYR A N 1
ATOM 754 C CA . TYR A 1 97 ? -15.640 -1.455 25.684 1.00 94.62 97 TYR A CA 1
ATOM 755 C C . TYR A 1 97 ? -16.508 -1.612 24.433 1.00 94.62 97 TYR A C 1
ATOM 757 O O . TYR A 1 97 ? -17.672 -2.003 24.528 1.00 94.62 97 TYR A O 1
ATOM 765 N N . VAL A 1 98 ? -15.940 -1.361 23.250 1.00 95.31 98 VAL A N 1
ATOM 766 C CA . VAL A 1 98 ? -16.643 -1.502 21.966 1.00 95.31 98 VAL A CA 1
ATOM 767 C C . VAL A 1 98 ? -17.144 -2.934 21.754 1.00 95.31 98 VAL A C 1
ATOM 769 O O . VAL A 1 98 ? -18.247 -3.119 21.240 1.00 95.31 98 VAL A O 1
ATOM 772 N N . VAL A 1 99 ? -16.390 -3.953 22.179 1.00 93.44 99 VAL A N 1
ATOM 773 C CA . VAL A 1 99 ? -16.851 -5.352 22.151 1.00 93.44 99 VAL A CA 1
ATOM 774 C C . VAL A 1 99 ? -18.020 -5.573 23.118 1.00 93.44 99 VAL A C 1
ATOM 776 O O . VAL A 1 99 ? -19.051 -6.099 22.698 1.00 93.44 99 VAL A O 1
ATOM 779 N N . MET A 1 100 ? -17.915 -5.138 24.379 1.00 94.25 100 MET A N 1
ATOM 780 C CA . MET A 1 100 ? -18.995 -5.295 25.366 1.00 94.25 100 MET A CA 1
ATOM 781 C C . MET A 1 100 ? -20.282 -4.566 24.948 1.00 94.25 100 MET A C 1
ATOM 783 O O . MET A 1 100 ? -21.371 -5.136 25.043 1.00 94.25 100 MET A O 1
ATOM 787 N N . PHE A 1 101 ? -20.164 -3.341 24.431 1.00 93.88 101 PHE A N 1
ATOM 788 C CA . PHE A 1 101 ? -21.290 -2.552 23.933 1.00 93.88 101 PHE A CA 1
ATOM 789 C C . PHE A 1 101 ? -21.983 -3.243 22.752 1.00 93.88 101 PHE A C 1
ATOM 791 O O . PHE A 1 101 ? -23.200 -3.415 22.767 1.00 93.88 101 PHE A O 1
ATOM 798 N N . ASN A 1 102 ? -21.215 -3.713 21.765 1.00 94.75 102 ASN A N 1
ATOM 799 C CA . ASN A 1 102 ? -21.744 -4.393 20.577 1.00 94.75 102 ASN A CA 1
ATOM 800 C C . ASN A 1 102 ? -22.422 -5.736 20.873 1.00 94.75 102 ASN A C 1
ATOM 802 O O . ASN A 1 102 ? -23.295 -6.153 20.108 1.00 94.75 102 ASN A O 1
ATOM 806 N N . ASN A 1 103 ? -22.011 -6.410 21.950 1.00 93.06 103 ASN A N 1
ATOM 807 C CA . ASN A 1 103 ? -22.634 -7.647 22.413 1.00 93.06 103 ASN A CA 1
ATOM 808 C C . ASN A 1 103 ? -23.947 -7.369 23.162 1.00 93.06 103 ASN A C 1
ATOM 810 O O . ASN A 1 103 ? -24.909 -8.110 22.985 1.00 93.06 103 ASN A O 1
ATOM 814 N N . LYS A 1 104 ? -24.007 -6.297 23.968 1.00 92.50 104 LYS A N 1
ATOM 815 C CA . LYS A 1 104 ? -25.216 -5.909 24.717 1.00 92.50 104 LYS A CA 1
ATOM 816 C C . LYS A 1 104 ? -26.275 -5.225 23.842 1.00 92.50 104 LYS A C 1
ATOM 818 O O . LYS A 1 104 ? -27.464 -5.380 24.099 1.00 92.50 104 LYS A O 1
ATOM 823 N N . TYR A 1 105 ? -25.854 -4.476 22.823 1.00 92.81 105 TYR A N 1
ATOM 824 C CA . TYR A 1 105 ? -26.726 -3.677 21.956 1.00 92.81 105 TYR A CA 1
ATOM 825 C C . TYR A 1 105 ? -26.525 -4.058 20.477 1.00 92.81 105 TYR A C 1
ATOM 827 O O . TYR A 1 105 ? -25.923 -3.295 19.712 1.00 92.81 105 TYR A O 1
ATOM 835 N N . PRO A 1 106 ? -27.002 -5.244 20.045 1.00 92.69 106 PRO A N 1
ATOM 836 C CA . PRO A 1 106 ? -26.690 -5.792 18.727 1.00 92.69 106 PRO A CA 1
ATOM 837 C C . PRO A 1 106 ? -27.201 -4.942 17.552 1.00 92.69 106 PRO A C 1
ATOM 839 O O . PRO A 1 106 ? -26.579 -4.969 16.487 1.00 92.69 106 PRO A O 1
ATOM 842 N N . ASP A 1 107 ? -28.262 -4.160 17.762 1.00 94.56 107 ASP A N 1
ATOM 843 C CA . ASP A 1 107 ? -28.871 -3.265 16.765 1.00 94.56 107 ASP A CA 1
ATOM 844 C C . ASP A 1 107 ? -28.174 -1.898 16.667 1.00 94.56 107 ASP A C 1
ATOM 846 O O . ASP A 1 107 ? -28.415 -1.134 15.736 1.00 94.56 107 ASP A O 1
ATOM 850 N N . ARG A 1 108 ? -27.288 -1.571 17.620 1.00 92.38 108 ARG A N 1
ATOM 851 C CA . ARG A 1 108 ? -26.609 -0.264 17.729 1.00 92.38 108 ARG A CA 1
ATOM 852 C C . ARG A 1 108 ? -25.089 -0.389 17.600 1.00 92.38 108 ARG A C 1
ATOM 854 O O . ARG A 1 108 ? -24.342 0.335 18.251 1.00 92.38 108 ARG A O 1
ATOM 861 N N . LYS A 1 109 ? -24.618 -1.342 16.789 1.00 92.94 109 LYS A N 1
ATOM 862 C CA . LYS A 1 109 ? -23.193 -1.697 16.706 1.00 92.94 109 LYS A CA 1
ATOM 863 C C . LYS A 1 109 ? -22.304 -0.530 16.266 1.00 92.94 109 LYS A C 1
ATOM 865 O O . LYS A 1 109 ? -22.410 -0.016 15.153 1.00 92.94 109 LYS A O 1
ATOM 870 N N . VAL A 1 110 ? -21.344 -0.202 17.123 1.00 93.44 110 VAL A N 1
ATOM 871 C CA . VAL A 1 110 ? -20.291 0.800 16.933 1.00 93.44 110 VAL A CA 1
ATOM 872 C C . VAL A 1 110 ? -18.993 0.148 16.445 1.00 93.44 110 VAL A C 1
ATOM 874 O O . VAL A 1 110 ? -18.789 -1.062 16.555 1.00 93.44 110 VAL A O 1
ATOM 877 N N . SER A 1 111 ? -18.091 0.931 15.849 1.00 93.44 111 SER A N 1
ATOM 878 C CA . SER A 1 111 ? -16.870 0.401 15.231 1.00 93.44 111 SER A CA 1
ATOM 879 C C . SER A 1 111 ? -15.688 1.327 15.479 1.00 93.44 111 SER A C 1
ATOM 881 O O . SER A 1 111 ? -15.585 2.376 14.849 1.00 93.44 111 SER A O 1
ATOM 883 N N . LEU A 1 112 ? -14.771 0.897 16.350 1.00 94.00 112 LEU A N 1
ATOM 884 C CA . LEU A 1 112 ? -13.603 1.678 16.762 1.00 94.00 112 LEU A CA 1
ATOM 88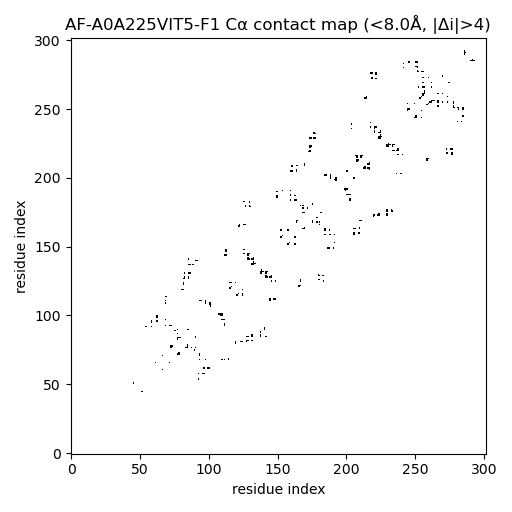5 C C . LEU A 1 112 ? -12.784 2.192 15.567 1.00 94.00 112 LEU A C 1
ATOM 887 O O . LEU A 1 112 ? -12.460 3.372 15.510 1.00 94.00 112 LEU A O 1
ATOM 891 N N . ILE A 1 113 ? -12.534 1.355 14.549 1.00 94.31 113 ILE A N 1
ATOM 892 C CA . ILE A 1 113 ? -11.814 1.793 13.341 1.00 94.31 113 ILE A CA 1
ATOM 893 C C . ILE A 1 113 ? -12.556 2.897 12.565 1.00 94.31 113 ILE A C 1
ATOM 895 O O . ILE A 1 113 ? -11.911 3.736 11.940 1.00 94.31 113 ILE A O 1
ATOM 899 N N . LYS A 1 114 ? -13.900 2.924 12.588 1.00 92.81 114 LYS A N 1
ATOM 900 C CA . LYS A 1 114 ? -14.680 3.997 11.950 1.00 92.81 114 LYS A CA 1
ATOM 901 C C . LYS A 1 114 ? -14.579 5.292 12.754 1.00 92.81 114 LYS A C 1
ATOM 903 O O . LYS A 1 114 ? -14.382 6.331 12.136 1.00 92.81 114 LYS A O 1
ATOM 908 N N . THR A 1 115 ? -14.661 5.221 14.084 1.00 92.00 115 THR A N 1
ATOM 909 C CA . THR A 1 115 ? -14.499 6.377 14.982 1.00 92.00 115 THR A CA 1
ATOM 910 C C . THR A 1 115 ? -13.105 6.996 14.839 1.00 92.00 115 THR A C 1
ATOM 912 O O . THR A 1 115 ? -12.988 8.182 14.542 1.00 92.00 115 THR A O 1
ATOM 915 N N . LEU A 1 116 ? -12.042 6.183 14.910 1.00 92.56 116 LEU A N 1
ATOM 916 C CA . LEU A 1 116 ? -10.664 6.653 14.706 1.00 92.56 116 LEU A CA 1
ATOM 917 C C . LEU A 1 116 ? -10.464 7.252 13.303 1.00 92.56 116 LEU A C 1
ATOM 919 O O . LEU A 1 116 ? -9.869 8.319 13.174 1.00 92.56 116 LEU A O 1
ATOM 923 N N . LYS A 1 117 ? -11.015 6.621 12.252 1.00 92.06 117 LYS A N 1
ATOM 924 C CA . LYS A 1 117 ? -10.976 7.170 10.883 1.00 92.06 117 LYS A CA 1
ATOM 925 C C . LYS A 1 117 ? -11.675 8.530 10.794 1.00 92.06 117 LYS A C 1
ATOM 927 O O . LYS A 1 117 ? -11.203 9.392 10.060 1.00 92.06 117 LYS A O 1
ATOM 932 N N . ALA A 1 118 ? -12.816 8.697 11.462 1.00 89.94 118 ALA A N 1
ATOM 933 C CA . ALA A 1 118 ? -13.597 9.929 11.399 1.00 89.94 118 ALA A CA 1
ATOM 934 C C . ALA A 1 118 ? -12.852 11.110 12.039 1.00 89.94 118 ALA A C 1
ATOM 936 O O . ALA A 1 118 ? -12.897 12.207 11.493 1.00 89.94 118 ALA A O 1
ATOM 937 N N . ARG A 1 119 ? -12.128 10.871 13.142 1.00 85.12 119 ARG A N 1
ATOM 938 C CA . ARG A 1 119 ? -11.357 11.900 13.857 1.00 85.12 119 ARG A CA 1
ATOM 939 C C . ARG A 1 119 ? -9.986 12.207 13.238 1.00 85.12 119 ARG A C 1
ATOM 941 O O . ARG A 1 119 ? -9.584 13.364 13.226 1.00 85.12 119 ARG A O 1
ATOM 948 N N . HIS A 1 120 ? -9.272 11.201 12.723 1.00 84.56 120 HIS A N 1
ATOM 949 C CA . HIS A 1 120 ? -7.854 11.333 12.325 1.00 84.56 120 HIS A CA 1
ATOM 950 C C . HIS A 1 120 ? -7.577 11.062 10.838 1.00 84.56 120 HIS A C 1
ATOM 952 O O . HIS A 1 120 ? -6.424 11.026 10.417 1.00 84.56 120 HIS A O 1
ATOM 958 N N . GLY A 1 121 ? -8.614 10.850 10.027 1.00 87.75 121 GLY A N 1
ATOM 959 C CA . GLY A 1 121 ? -8.467 10.521 8.612 1.00 87.75 121 GLY A CA 1
ATOM 960 C C . GLY A 1 121 ? -8.062 9.064 8.354 1.00 87.75 121 GLY A C 1
ATOM 961 O O . GLY A 1 121 ? -7.720 8.289 9.244 1.00 87.75 121 GLY A O 1
ATOM 962 N N . GLU A 1 122 ? -8.150 8.647 7.089 1.00 87.94 122 GLU A N 1
ATOM 963 C CA . GLU A 1 122 ? -7.913 7.246 6.707 1.00 87.94 122 GLU A CA 1
ATOM 964 C C . GLU A 1 122 ? -6.429 6.909 6.503 1.00 87.94 122 GLU A C 1
ATOM 966 O O . GLU A 1 122 ? -6.022 5.776 6.763 1.00 87.94 122 GLU A O 1
ATOM 971 N N . ILE A 1 123 ? -5.642 7.892 6.055 1.00 84.31 123 ILE A N 1
ATOM 972 C CA . ILE A 1 123 ? -4.228 7.740 5.685 1.00 84.31 123 ILE A CA 1
ATOM 973 C C . ILE A 1 123 ? -3.356 7.642 6.938 1.00 84.31 123 ILE A C 1
ATOM 975 O O . ILE A 1 123 ? -2.614 6.673 7.100 1.00 84.31 123 ILE A O 1
ATOM 979 N N . ASP A 1 124 ? -3.494 8.597 7.859 1.00 87.44 124 ASP A N 1
ATOM 980 C CA . ASP A 1 124 ? -2.696 8.629 9.087 1.00 87.44 124 ASP A CA 1
ATOM 981 C C . ASP A 1 124 ? -3.006 7.426 9.980 1.00 87.44 124 ASP A C 1
ATOM 983 O O . ASP A 1 124 ? -2.086 6.799 10.502 1.00 87.44 124 ASP A O 1
ATOM 987 N N . LEU A 1 125 ? -4.277 7.011 10.044 1.00 91.88 125 LEU A N 1
ATOM 988 C CA . LEU A 1 125 ? -4.699 5.761 10.677 1.00 91.88 125 LEU A CA 1
ATOM 989 C C . LEU A 1 125 ? -4.029 4.527 10.057 1.00 91.88 125 LEU A C 1
ATOM 991 O O . LEU A 1 125 ? -3.533 3.678 10.793 1.00 91.88 125 LEU A O 1
ATOM 995 N N . ALA A 1 126 ? -3.978 4.411 8.724 1.00 90.12 126 ALA A N 1
ATOM 996 C CA . ALA A 1 126 ? -3.318 3.279 8.063 1.00 90.12 126 ALA A CA 1
ATOM 997 C C . ALA A 1 126 ? -1.814 3.233 8.369 1.00 90.12 126 ALA A C 1
ATOM 999 O O . ALA A 1 126 ? -1.271 2.185 8.731 1.00 90.12 126 ALA A O 1
ATOM 1000 N N . ASN A 1 127 ? -1.160 4.389 8.270 1.00 85.44 127 ASN A N 1
ATOM 1001 C CA . ASN A 1 127 ? 0.268 4.538 8.503 1.00 85.44 127 ASN A CA 1
ATOM 1002 C C . ASN A 1 127 ? 0.638 4.238 9.963 1.00 85.44 127 ASN A C 1
ATOM 1004 O O . ASN A 1 127 ? 1.546 3.444 10.212 1.00 85.44 127 ASN A O 1
ATOM 1008 N N . ALA A 1 128 ? -0.090 4.807 10.924 1.00 90.88 128 ALA A N 1
ATOM 1009 C CA . ALA A 1 128 ? 0.152 4.601 12.347 1.00 90.88 128 ALA A CA 1
ATOM 1010 C C . ALA A 1 128 ? -0.139 3.148 12.779 1.00 90.88 128 ALA A C 1
ATOM 1012 O O . ALA A 1 128 ? 0.665 2.551 13.494 1.00 90.88 128 ALA A O 1
ATOM 1013 N N . LEU A 1 129 ? -1.200 2.508 12.257 1.00 92.94 129 LEU A N 1
ATOM 1014 C CA . LEU A 1 129 ? -1.448 1.072 12.472 1.00 92.94 129 LEU A CA 1
ATOM 1015 C C . LEU A 1 129 ? -0.300 0.204 11.938 1.00 92.94 129 LEU A C 1
ATOM 1017 O O . LEU A 1 129 ? 0.128 -0.740 12.603 1.00 92.94 129 LEU A O 1
ATOM 1021 N N . SER A 1 130 ? 0.233 0.531 10.756 1.00 88.12 130 SER A N 1
ATOM 1022 C CA . SER A 1 130 ? 1.369 -0.193 10.178 1.00 88.12 130 SER A CA 1
ATOM 1023 C C . SER A 1 130 ? 2.672 0.013 10.961 1.00 88.12 130 SER A C 1
ATOM 1025 O O . SER A 1 130 ? 3.538 -0.861 10.930 1.00 88.12 130 SER A O 1
ATOM 1027 N N . ARG A 1 131 ? 2.827 1.142 11.670 1.00 86.75 131 ARG A N 1
ATOM 1028 C CA . ARG A 1 131 ? 3.952 1.384 12.588 1.00 86.75 131 ARG A CA 1
ATOM 1029 C C . ARG A 1 131 ? 3.798 0.605 13.892 1.00 86.75 131 ARG A C 1
ATOM 1031 O O . ARG A 1 131 ? 4.732 -0.092 14.278 1.00 86.75 131 ARG A O 1
ATOM 1038 N N . ALA A 1 132 ? 2.627 0.682 14.521 1.00 90.81 132 ALA A N 1
ATOM 1039 C CA . ALA A 1 132 ? 2.346 0.076 15.821 1.00 90.81 132 ALA A CA 1
ATOM 1040 C C . ALA A 1 132 ? 2.526 -1.451 15.839 1.00 90.81 132 ALA A C 1
ATOM 1042 O O . ALA A 1 132 ? 3.015 -2.007 16.815 1.00 90.81 132 ALA A O 1
ATOM 1043 N N . LYS A 1 133 ? 2.255 -2.137 14.720 1.00 90.44 133 LYS A N 1
ATOM 1044 C CA . LYS A 1 133 ? 2.501 -3.585 14.565 1.00 90.44 133 LYS A CA 1
ATOM 1045 C C . LYS A 1 133 ? 3.931 -4.056 14.881 1.00 90.44 133 LYS A C 1
ATOM 1047 O O . LYS A 1 133 ? 4.126 -5.254 15.057 1.00 90.44 133 LYS A O 1
ATOM 1052 N N . GLN A 1 134 ? 4.907 -3.149 14.930 1.00 87.00 134 GLN A N 1
ATOM 1053 C CA . GLN A 1 134 ? 6.306 -3.452 15.243 1.00 87.00 134 GLN A CA 1
ATOM 1054 C C . GLN A 1 134 ? 6.609 -3.483 16.754 1.00 87.00 134 GLN A C 1
ATOM 1056 O O . GLN A 1 134 ? 7.675 -3.952 17.139 1.00 87.00 134 GLN A O 1
ATOM 1061 N N . PHE A 1 135 ? 5.702 -3.005 17.615 1.00 88.12 135 PHE A N 1
ATOM 1062 C CA . PHE A 1 135 ? 5.892 -3.007 19.067 1.00 88.12 135 PHE A CA 1
ATOM 1063 C C . PHE A 1 135 ? 4.986 -4.048 19.725 1.00 88.12 135 PHE A C 1
ATOM 1065 O O . PHE A 1 135 ? 3.766 -3.995 19.579 1.00 88.12 135 PHE A O 1
ATOM 1072 N N . GLU A 1 136 ? 5.565 -4.970 20.498 1.00 90.50 136 GLU A N 1
ATOM 1073 C CA . GLU A 1 136 ? 4.836 -6.132 21.033 1.00 90.50 136 GLU A CA 1
ATOM 1074 C C . GLU A 1 136 ? 3.576 -5.743 21.831 1.00 90.50 136 GLU A C 1
ATOM 1076 O O . GLU A 1 136 ? 2.528 -6.359 21.671 1.00 90.50 136 GLU A O 1
ATOM 1081 N N . HIS A 1 137 ? 3.636 -4.650 22.601 1.00 87.62 137 HIS A N 1
ATOM 1082 C CA . HIS A 1 137 ? 2.525 -4.163 23.426 1.00 87.62 137 HIS A CA 1
ATOM 1083 C C . HIS A 1 137 ? 1.345 -3.551 22.636 1.00 87.62 137 HIS A C 1
ATOM 1085 O O . HIS A 1 137 ? 0.266 -3.387 23.201 1.00 87.62 137 HIS A O 1
ATOM 1091 N N . THR A 1 138 ? 1.505 -3.222 21.345 1.00 91.25 138 THR A N 1
ATOM 1092 C CA . THR A 1 138 ? 0.422 -2.683 20.481 1.00 91.25 138 THR A CA 1
ATOM 1093 C C . THR A 1 138 ? 0.106 -3.556 19.268 1.00 91.25 138 THR A C 1
ATOM 1095 O O . THR A 1 138 ? -0.927 -3.375 18.621 1.00 91.25 138 THR A O 1
ATOM 1098 N N . LYS A 1 139 ? 0.949 -4.549 18.981 1.00 91.50 139 LYS A N 1
ATOM 1099 C CA . LYS A 1 139 ? 0.870 -5.471 17.843 1.00 91.50 139 LYS A CA 1
ATOM 1100 C C . LYS A 1 139 ? -0.499 -6.118 17.647 1.00 91.50 139 LYS A C 1
ATOM 1102 O O . LYS A 1 139 ? -1.011 -6.109 16.524 1.00 91.50 139 LYS A O 1
ATOM 1107 N N . ASP A 1 140 ? -1.121 -6.612 18.715 1.00 92.12 140 ASP A N 1
ATOM 1108 C CA . ASP A 1 140 ? -2.420 -7.292 18.648 1.00 92.12 140 ASP A CA 1
ATOM 1109 C C . ASP A 1 140 ? -3.560 -6.339 18.279 1.00 92.12 140 ASP A C 1
ATOM 1111 O O . ASP A 1 140 ? -4.317 -6.597 17.336 1.00 92.12 140 ASP A O 1
ATOM 1115 N N . ILE A 1 141 ? -3.668 -5.203 18.979 1.00 93.00 141 ILE A N 1
ATOM 1116 C CA . ILE A 1 141 ? -4.714 -4.210 18.713 1.00 93.00 141 ILE A CA 1
ATOM 1117 C C . ILE A 1 141 ? -4.512 -3.553 17.341 1.00 93.00 141 ILE A C 1
ATOM 1119 O O . ILE A 1 141 ? -5.468 -3.439 16.571 1.00 93.00 141 ILE A O 1
ATOM 1123 N N . ALA A 1 142 ? -3.269 -3.239 16.967 1.00 93.81 142 ALA A N 1
ATOM 1124 C CA . ALA A 1 142 ? -2.937 -2.702 15.653 1.00 93.81 142 ALA A CA 1
ATOM 1125 C C . ALA A 1 142 ? -3.256 -3.700 14.525 1.00 93.81 142 ALA A C 1
ATOM 1127 O O . ALA A 1 142 ? -3.849 -3.323 13.515 1.00 93.81 142 ALA A O 1
ATOM 1128 N N . THR A 1 143 ? -2.967 -4.993 14.708 1.00 93.69 143 THR A N 1
ATOM 1129 C CA . THR A 1 143 ? -3.319 -6.045 13.737 1.00 93.69 143 THR A CA 1
ATOM 1130 C C . THR A 1 143 ? -4.836 -6.242 13.638 1.00 93.69 143 THR A C 1
ATOM 1132 O O . THR A 1 143 ? -5.377 -6.353 12.531 1.00 93.69 143 THR A O 1
ATOM 1135 N N . LYS A 1 144 ? -5.561 -6.226 14.769 1.00 94.56 144 LYS A N 1
ATOM 1136 C CA . LYS A 1 144 ? -7.034 -6.287 14.808 1.00 94.56 144 LYS A CA 1
ATOM 1137 C C . LYS A 1 144 ? -7.651 -5.122 14.032 1.00 94.56 144 LYS A C 1
ATOM 1139 O O . LYS A 1 144 ? -8.527 -5.352 13.194 1.00 94.56 144 LYS A O 1
ATOM 1144 N N . LEU A 1 145 ? -7.190 -3.899 14.290 1.00 95.62 145 LEU A N 1
ATOM 1145 C CA . LEU A 1 145 ? -7.683 -2.669 13.673 1.00 95.62 145 LEU A CA 1
ATOM 1146 C C . LEU A 1 145 ? -7.299 -2.570 12.188 1.00 95.62 145 LEU A C 1
ATOM 1148 O O . LEU A 1 145 ? -8.184 -2.329 11.365 1.00 95.62 145 LEU A O 1
ATOM 1152 N N . GLN A 1 146 ? -6.054 -2.879 11.806 1.00 95.00 146 GLN A N 1
ATOM 1153 C CA . GLN A 1 146 ? -5.636 -2.936 10.397 1.00 95.00 146 GLN A CA 1
ATOM 1154 C C . GLN A 1 146 ? -6.500 -3.938 9.615 1.00 95.00 146 GLN A C 1
ATOM 1156 O O . GLN A 1 146 ? -7.035 -3.609 8.560 1.00 95.00 146 GLN A O 1
ATOM 1161 N N . ARG A 1 147 ? -6.767 -5.131 10.163 1.00 95.19 147 ARG A N 1
ATOM 1162 C CA . ARG A 1 147 ? -7.675 -6.109 9.535 1.00 95.19 147 ARG A CA 1
ATOM 1163 C C . ARG A 1 147 ? -9.102 -5.573 9.345 1.00 95.19 147 ARG A C 1
ATOM 1165 O O . ARG A 1 147 ? -9.755 -5.938 8.366 1.00 95.19 147 ARG A O 1
ATOM 1172 N N . GLN A 1 148 ? -9.614 -4.744 10.258 1.00 95.56 148 GLN A N 1
ATOM 1173 C CA . GLN A 1 148 ? -10.913 -4.083 10.073 1.00 95.56 148 GLN A CA 1
ATOM 1174 C C . GLN A 1 148 ? -10.842 -2.997 8.987 1.00 95.56 148 GLN A C 1
ATOM 1176 O O . GLN A 1 148 ? -11.757 -2.906 8.168 1.00 95.56 148 GLN A O 1
ATOM 1181 N N . GLN A 1 149 ? -9.751 -2.228 8.935 1.00 96.31 149 GLN A N 1
ATOM 1182 C CA . GLN A 1 149 ? -9.500 -1.205 7.918 1.00 96.31 149 GLN A CA 1
ATOM 1183 C C . GLN A 1 149 ? -9.458 -1.808 6.504 1.00 96.31 149 GLN A C 1
ATOM 1185 O O . GLN A 1 149 ? -10.225 -1.374 5.647 1.00 96.31 149 GLN A O 1
ATOM 1190 N N . LEU A 1 150 ? -8.673 -2.873 6.285 1.00 96.25 150 LEU A N 1
ATOM 1191 C CA . LEU A 1 150 ? -8.577 -3.562 4.988 1.00 96.25 150 LEU A CA 1
ATOM 1192 C C . LEU A 1 150 ? -9.940 -4.100 4.513 1.00 96.25 150 LEU A C 1
ATOM 1194 O O . LEU A 1 150 ? -10.313 -3.923 3.353 1.00 96.25 150 LEU A O 1
ATOM 1198 N N . LYS A 1 151 ? -10.734 -4.699 5.416 1.00 96.19 151 LYS A N 1
ATOM 1199 C CA . LYS A 1 151 ? -12.123 -5.100 5.111 1.00 96.19 151 LYS A CA 1
ATOM 1200 C C . LYS A 1 151 ? -13.005 -3.891 4.776 1.00 96.19 151 LYS A C 1
ATOM 1202 O O . LYS A 1 151 ? -13.839 -3.970 3.881 1.00 96.19 151 LYS A O 1
ATOM 1207 N N . GLY A 1 152 ? -12.816 -2.766 5.464 1.00 95.06 152 GLY A N 1
ATOM 1208 C CA . GLY A 1 152 ? -13.520 -1.509 5.208 1.00 95.06 152 GLY A CA 1
ATOM 1209 C C . GLY A 1 152 ? -13.168 -0.838 3.874 1.00 95.06 152 GLY A C 1
ATOM 1210 O O . GLY A 1 152 ? -13.998 -0.092 3.351 1.00 95.06 152 GLY A O 1
ATOM 1211 N N . TRP A 1 153 ? -11.981 -1.095 3.317 1.00 96.69 153 TRP A N 1
ATOM 1212 C CA . TRP A 1 153 ? -11.596 -0.693 1.958 1.00 96.69 153 TRP A CA 1
ATOM 1213 C C . TRP A 1 153 ? -12.225 -1.605 0.907 1.00 96.69 153 TRP A C 1
ATOM 1215 O O . TRP A 1 153 ? -12.884 -1.108 -0.007 1.00 96.69 153 TRP A O 1
ATOM 1225 N N . LEU A 1 154 ? -12.135 -2.927 1.101 1.00 96.56 154 LEU A N 1
ATOM 1226 C CA . LEU A 1 154 ? -12.727 -3.908 0.191 1.00 96.56 154 LEU A CA 1
ATOM 1227 C C . LEU A 1 154 ? -14.253 -3.746 0.087 1.00 96.56 154 LEU A C 1
ATOM 1229 O O . LEU A 1 154 ? -14.799 -3.709 -1.012 1.00 96.56 154 LEU A O 1
ATOM 1233 N N . ASN A 1 155 ? -14.946 -3.576 1.218 1.00 95.50 155 ASN A N 1
ATOM 1234 C CA . ASN A 1 155 ? -16.399 -3.367 1.243 1.00 95.50 155 ASN A CA 1
ATOM 1235 C C . ASN A 1 155 ? -16.824 -2.058 0.550 1.00 95.50 155 ASN A C 1
ATOM 1237 O O . ASN A 1 155 ? -17.962 -1.943 0.105 1.00 95.50 155 ASN A O 1
ATOM 1241 N N . ARG A 1 156 ? -15.917 -1.078 0.447 1.00 95.06 156 ARG A N 1
ATOM 1242 C CA . ARG A 1 156 ? -16.099 0.166 -0.318 1.00 95.06 156 ARG A CA 1
ATOM 1243 C C . ARG A 1 156 ? -15.605 0.062 -1.766 1.00 95.06 156 ARG A C 1
ATOM 1245 O O . ARG A 1 156 ? -15.497 1.081 -2.434 1.00 95.06 156 ARG A O 1
ATOM 1252 N N . LYS A 1 157 ? -15.330 -1.157 -2.245 1.00 95.94 157 LYS A N 1
ATOM 1253 C CA . LYS A 1 157 ? -14.879 -1.475 -3.608 1.00 95.94 157 LYS A CA 1
ATOM 1254 C C . LYS A 1 157 ? -13.605 -0.734 -4.042 1.00 95.94 157 LYS A C 1
ATOM 1256 O O . LYS A 1 157 ? -13.410 -0.535 -5.235 1.00 95.94 157 LYS A O 1
ATOM 1261 N N . LYS A 1 158 ? -12.727 -0.353 -3.102 1.00 96.19 158 LYS A N 1
ATOM 1262 C CA . LYS A 1 158 ? -11.426 0.234 -3.456 1.00 96.19 158 LYS A CA 1
ATOM 1263 C C . LYS A 1 158 ? -10.611 -0.767 -4.277 1.00 96.19 158 LYS A C 1
ATOM 1265 O O . LYS A 1 158 ? -10.424 -1.910 -3.851 1.00 96.19 158 LYS A O 1
ATOM 1270 N N . SER A 1 159 ? -10.114 -0.332 -5.426 1.00 96.50 159 SER A N 1
ATOM 1271 C CA . SER A 1 159 ? -9.109 -1.062 -6.195 1.00 96.50 159 SER A CA 1
ATOM 1272 C C . SER A 1 159 ? -7.790 -1.157 -5.415 1.00 96.50 159 SER A C 1
ATOM 1274 O O . SER A 1 159 ? -7.624 -0.563 -4.345 1.00 96.50 159 SER A O 1
ATOM 1276 N N . VAL A 1 160 ? -6.832 -1.929 -5.927 1.00 97.44 160 VAL A N 1
ATOM 1277 C CA . VAL A 1 160 ? -5.476 -1.929 -5.357 1.00 97.44 160 VAL A CA 1
ATOM 1278 C C . VAL A 1 160 ? -4.775 -0.591 -5.630 1.00 97.44 160 VAL A C 1
ATOM 1280 O O . VAL A 1 160 ? -4.083 -0.091 -4.745 1.00 97.44 160 VAL A O 1
ATOM 1283 N N . ASP A 1 161 ? -5.047 0.037 -6.775 1.00 96.56 161 ASP A N 1
ATOM 1284 C CA . ASP A 1 161 ? -4.493 1.341 -7.158 1.00 96.56 161 ASP A CA 1
ATOM 1285 C C . ASP A 1 161 ? -5.028 2.468 -6.247 1.00 96.56 161 ASP A C 1
ATOM 1287 O O . ASP A 1 161 ? -4.257 3.302 -5.771 1.00 96.56 161 ASP A O 1
ATOM 1291 N N . ASP A 1 162 ? -6.317 2.423 -5.872 1.00 96.00 162 ASP A N 1
ATOM 1292 C CA . ASP A 1 162 ? -6.911 3.305 -4.849 1.00 96.00 162 ASP A CA 1
ATOM 1293 C C . ASP A 1 162 ? -6.190 3.210 -3.499 1.00 96.00 162 ASP A C 1
ATOM 1295 O O . ASP A 1 162 ? -6.113 4.196 -2.764 1.00 96.00 162 ASP A O 1
ATOM 1299 N N . VAL A 1 163 ? -5.731 2.012 -3.124 1.00 95.88 163 VAL A N 1
ATOM 1300 C CA . VAL A 1 163 ? -5.030 1.778 -1.854 1.00 95.88 163 VAL A CA 1
ATOM 1301 C C . VAL A 1 163 ? -3.561 2.182 -1.958 1.00 95.88 163 VAL A C 1
ATOM 1303 O O . VAL A 1 163 ? -3.045 2.769 -1.010 1.00 95.88 163 VAL A O 1
ATOM 1306 N N . PHE A 1 164 ? -2.905 1.966 -3.101 1.00 95.62 164 PHE A N 1
ATOM 1307 C CA . PHE A 1 164 ? -1.565 2.495 -3.369 1.00 95.62 164 PHE A CA 1
ATOM 1308 C C . PHE A 1 164 ? -1.536 4.031 -3.258 1.00 95.62 164 PHE A C 1
ATOM 1310 O O . PHE A 1 164 ? -0.689 4.579 -2.550 1.00 95.62 164 PHE A O 1
ATOM 1317 N N . ALA A 1 165 ? -2.501 4.714 -3.888 1.00 94.19 165 ALA A N 1
ATOM 1318 C CA . ALA A 1 165 ? -2.629 6.170 -3.831 1.00 94.19 165 ALA A CA 1
ATOM 1319 C C . ALA A 1 165 ? -2.985 6.666 -2.417 1.00 94.19 165 ALA A C 1
ATOM 1321 O O . ALA A 1 165 ? -2.379 7.608 -1.915 1.00 94.19 165 ALA A O 1
ATOM 1322 N N . LEU A 1 166 ? -3.917 5.995 -1.726 1.00 92.69 166 LEU A N 1
ATOM 1323 C CA . LEU A 1 166 ? -4.283 6.322 -0.342 1.00 92.69 166 LEU A CA 1
ATOM 1324 C C . LEU A 1 166 ? -3.089 6.220 0.616 1.00 92.69 166 LEU A C 1
ATOM 1326 O O . LEU A 1 166 ? -2.969 7.027 1.533 1.00 92.69 166 LEU A O 1
ATOM 1330 N N . LEU A 1 167 ? -2.201 5.249 0.405 1.00 91.69 167 LEU A N 1
ATOM 1331 C CA . LEU A 1 167 ? -0.999 5.050 1.215 1.00 91.69 167 LEU A CA 1
ATOM 1332 C C . LEU A 1 167 ? 0.168 5.989 0.844 1.00 91.69 167 LEU A C 1
ATOM 1334 O O . LEU A 1 167 ? 1.215 5.913 1.488 1.00 91.69 167 LEU A O 1
ATOM 1338 N N . LYS A 1 168 ? -0.005 6.873 -0.151 1.00 91.56 168 LYS A N 1
ATOM 1339 C CA . LYS A 1 168 ? 0.996 7.850 -0.620 1.00 91.56 168 LYS A CA 1
ATOM 1340 C C . LYS A 1 168 ? 2.362 7.231 -0.956 1.00 91.56 168 LYS A C 1
ATOM 1342 O O . LYS A 1 168 ? 3.416 7.752 -0.598 1.00 91.56 168 LYS A O 1
ATOM 1347 N N . ILE A 1 169 ? 2.347 6.059 -1.595 1.00 93.62 169 ILE A N 1
ATOM 1348 C CA . ILE A 1 169 ? 3.569 5.291 -1.897 1.00 93.62 169 ILE A CA 1
ATOM 1349 C C . ILE A 1 169 ? 4.377 5.947 -3.031 1.00 93.62 169 ILE A C 1
ATOM 1351 O O . ILE A 1 169 ? 5.598 5.803 -3.080 1.00 93.62 169 ILE A O 1
ATOM 1355 N N . LYS A 1 170 ? 3.718 6.693 -3.927 1.00 94.62 170 LYS A N 1
ATOM 1356 C CA . LYS A 1 170 ? 4.360 7.362 -5.069 1.00 94.62 170 LYS A CA 1
ATOM 1357 C C . LYS A 1 170 ? 5.229 8.538 -4.630 1.00 94.62 170 LYS A C 1
ATOM 1359 O O . LYS A 1 170 ? 6.313 8.751 -5.165 1.00 94.62 170 LYS A O 1
ATOM 1364 N N . GLU A 1 171 ? 4.742 9.270 -3.639 1.00 93.12 171 GLU A N 1
ATOM 1365 C CA . GLU A 1 171 ? 5.320 10.480 -3.063 1.00 93.12 171 GLU A CA 1
ATOM 1366 C C . GLU A 1 171 ? 6.646 10.212 -2.334 1.00 93.12 171 GLU A C 1
ATOM 1368 O O . GLU A 1 171 ? 7.467 11.112 -2.187 1.00 93.12 171 GLU A O 1
ATOM 1373 N N . GLU A 1 172 ? 6.899 8.963 -1.940 1.00 92.25 172 GLU A N 1
ATOM 1374 C CA . GLU A 1 172 ? 8.170 8.516 -1.354 1.00 92.25 172 GLU A CA 1
ATOM 1375 C C . GLU A 1 172 ? 9.294 8.380 -2.404 1.00 92.25 172 GLU A C 1
ATOM 1377 O O . GLU A 1 172 ? 10.469 8.227 -2.050 1.00 92.25 172 GLU A O 1
ATOM 1382 N N . GLY A 1 173 ? 8.968 8.425 -3.704 1.00 93.75 173 GLY A N 1
ATOM 1383 C CA . GLY A 1 173 ? 9.932 8.266 -4.795 1.00 93.75 173 GLY A CA 1
ATOM 1384 C C . GLY A 1 173 ? 10.761 6.990 -4.623 1.00 93.75 173 GLY A C 1
ATOM 1385 O O . GLY A 1 173 ? 10.225 5.932 -4.313 1.00 93.75 173 GLY A O 1
ATOM 1386 N N . THR A 1 174 ? 12.089 7.079 -4.733 1.00 95.38 174 THR A N 1
ATOM 1387 C CA . THR A 1 174 ? 12.997 5.930 -4.522 1.00 95.38 174 THR A CA 1
ATOM 1388 C C . THR A 1 174 ? 13.013 5.383 -3.087 1.00 95.38 174 THR A C 1
ATOM 1390 O O . THR A 1 174 ? 13.485 4.266 -2.870 1.00 95.38 174 THR A O 1
ATOM 1393 N N . ARG A 1 175 ? 12.486 6.114 -2.090 1.00 94.12 175 ARG A N 1
ATOM 1394 C CA . ARG A 1 175 ? 12.427 5.659 -0.686 1.00 94.12 175 ARG A CA 1
ATOM 1395 C C . ARG A 1 175 ? 11.319 4.637 -0.438 1.00 94.12 175 ARG A C 1
ATOM 1397 O O . ARG A 1 175 ? 11.380 3.951 0.584 1.00 94.12 175 ARG A O 1
ATOM 1404 N N . PHE A 1 176 ? 10.382 4.469 -1.381 1.00 94.81 176 PHE A N 1
ATOM 1405 C CA . PHE A 1 176 ? 9.244 3.547 -1.272 1.00 94.81 176 PHE A CA 1
ATOM 1406 C C . PHE A 1 176 ? 9.655 2.120 -0.858 1.00 94.81 176 PHE A C 1
ATOM 1408 O O . PHE A 1 176 ? 8.912 1.436 -0.15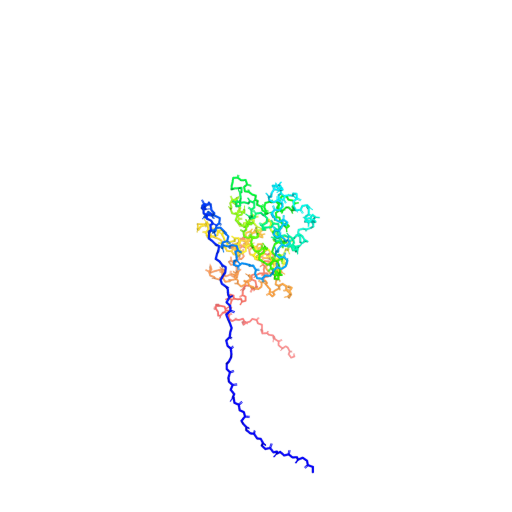9 1.00 94.81 176 PHE A O 1
ATOM 1415 N N . VAL A 1 177 ? 10.867 1.685 -1.232 1.00 94.75 177 VAL A N 1
ATOM 1416 C CA . VAL A 1 177 ? 11.439 0.365 -0.912 1.00 94.75 177 VAL A CA 1
ATOM 1417 C C . VAL A 1 177 ? 11.591 0.082 0.592 1.00 94.75 177 VAL A C 1
ATOM 1419 O O . VAL A 1 177 ? 11.765 -1.078 0.975 1.00 94.75 177 VAL A O 1
ATOM 1422 N N . PHE A 1 178 ?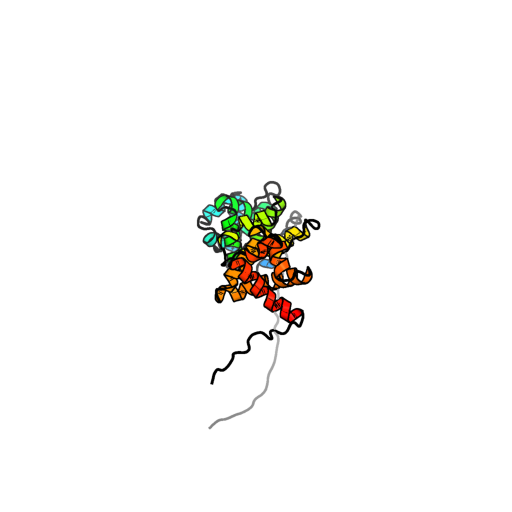 11.519 1.115 1.440 1.00 91.00 178 PHE A N 1
ATOM 1423 C CA . PHE A 1 178 ? 11.538 1.026 2.906 1.00 91.00 178 PHE A CA 1
ATOM 1424 C C . PHE A 1 178 ? 10.169 1.247 3.562 1.00 91.00 178 PHE A C 1
ATOM 1426 O O . PHE A 1 178 ? 10.040 1.105 4.780 1.00 91.00 178 PHE A O 1
ATOM 1433 N N . CYS A 1 179 ? 9.152 1.628 2.794 1.00 86.69 179 CYS A N 1
ATOM 1434 C CA . CYS A 1 179 ? 7.883 2.082 3.342 1.00 86.69 179 CYS A CA 1
ATOM 1435 C C . CYS A 1 179 ? 7.058 0.901 3.867 1.00 86.69 179 CYS A C 1
ATOM 1437 O O . CYS A 1 179 ? 6.704 -0.017 3.127 1.00 86.69 179 CYS A O 1
ATOM 1439 N N . ARG A 1 180 ? 6.697 0.948 5.157 1.00 83.31 180 ARG A N 1
ATOM 1440 C CA . ARG A 1 180 ? 5.840 -0.056 5.825 1.00 83.31 180 ARG A CA 1
ATOM 1441 C C . ARG A 1 180 ? 4.444 -0.145 5.198 1.00 83.31 180 ARG A C 1
ATOM 1443 O O . ARG A 1 180 ? 3.783 -1.175 5.283 1.00 83.31 180 ARG A O 1
ATOM 1450 N N . GLN A 1 181 ? 4.039 0.894 4.473 1.00 87.00 181 GLN A N 1
ATOM 1451 C CA . GLN A 1 181 ? 2.894 0.907 3.568 1.00 87.00 181 GLN A CA 1
ATOM 1452 C C . GLN A 1 181 ? 2.886 -0.290 2.598 1.00 87.00 181 GLN A C 1
ATOM 1454 O O . GLN A 1 181 ? 1.811 -0.807 2.300 1.00 87.00 181 GLN A O 1
ATOM 1459 N N . LEU A 1 182 ? 4.051 -0.809 2.187 1.00 91.81 182 LEU A N 1
ATOM 1460 C CA . LEU A 1 182 ? 4.153 -2.024 1.371 1.00 91.81 182 LEU A CA 1
ATOM 1461 C C . LEU A 1 182 ? 3.614 -3.279 2.080 1.00 91.81 182 LEU A C 1
ATOM 1463 O O . LEU A 1 182 ? 2.987 -4.104 1.423 1.00 91.81 182 LEU A O 1
ATOM 1467 N N . GLU A 1 183 ? 3.770 -3.417 3.402 1.00 90.25 183 GLU A N 1
ATOM 1468 C CA . GLU A 1 183 ? 3.162 -4.523 4.167 1.00 90.25 183 GLU A CA 1
ATOM 1469 C C . GLU A 1 183 ? 1.630 -4.419 4.165 1.00 90.25 183 GLU A C 1
ATOM 1471 O O . GLU A 1 183 ? 0.913 -5.412 4.020 1.00 90.25 183 GLU A O 1
ATOM 1476 N N . THR A 1 184 ? 1.120 -3.192 4.316 1.00 91.81 184 THR A N 1
ATOM 1477 C CA . THR A 1 184 ? -0.320 -2.896 4.299 1.00 91.81 184 THR A CA 1
ATOM 1478 C C . THR A 1 184 ? -0.912 -3.174 2.916 1.00 91.81 184 THR A C 1
ATOM 1480 O O . THR A 1 184 ? -1.970 -3.794 2.801 1.00 91.81 184 THR A O 1
ATOM 1483 N N . MET A 1 185 ? -0.194 -2.783 1.862 1.00 95.25 185 MET A N 1
ATOM 1484 C CA . MET A 1 185 ? -0.536 -3.048 0.468 1.00 95.25 185 MET A CA 1
ATOM 1485 C C . MET A 1 185 ? -0.481 -4.547 0.138 1.00 95.25 185 MET A C 1
ATOM 1487 O O . MET A 1 185 ? -1.399 -5.057 -0.496 1.00 95.25 185 MET A O 1
ATOM 1491 N N . GLU A 1 186 ? 0.520 -5.291 0.621 1.00 94.94 186 GLU A N 1
ATOM 1492 C CA . GLU A 1 186 ? 0.603 -6.747 0.431 1.00 94.94 186 GLU A CA 1
ATOM 1493 C C . GLU A 1 186 ? -0.576 -7.471 1.097 1.00 94.94 186 GLU A C 1
ATOM 1495 O O . GLU A 1 186 ? -1.215 -8.336 0.488 1.00 94.94 186 GLU A O 1
ATOM 1500 N N . ALA A 1 187 ? -0.911 -7.085 2.331 1.00 94.69 187 ALA A N 1
ATOM 1501 C CA . ALA A 1 187 ? -2.074 -7.604 3.039 1.00 94.69 187 ALA A CA 1
ATOM 1502 C C . ALA A 1 187 ? -3.389 -7.264 2.311 1.00 94.69 187 ALA A C 1
ATOM 1504 O O . ALA A 1 187 ? -4.291 -8.107 2.250 1.00 94.69 187 ALA A O 1
ATOM 1505 N N . TYR A 1 188 ? -3.494 -6.070 1.710 1.00 97.12 188 TYR A N 1
ATOM 1506 C CA . TYR A 1 188 ? -4.649 -5.700 0.894 1.00 97.12 188 TYR A CA 1
ATOM 1507 C C . TYR A 1 188 ? -4.737 -6.513 -0.401 1.00 97.12 188 TYR A C 1
ATOM 1509 O O . TYR A 1 188 ? -5.800 -7.053 -0.688 1.00 97.12 188 TYR A O 1
ATOM 1517 N N . ILE A 1 189 ? -3.637 -6.680 -1.142 1.00 98.25 189 ILE A N 1
ATOM 1518 C CA . ILE A 1 189 ? -3.585 -7.486 -2.375 1.00 98.25 189 ILE A CA 1
ATOM 1519 C C . ILE A 1 189 ? -4.012 -8.931 -2.092 1.00 98.25 189 ILE A C 1
ATOM 1521 O O . ILE A 1 189 ? -4.840 -9.480 -2.817 1.00 98.25 189 ILE A O 1
ATOM 1525 N N . LYS A 1 190 ? -3.524 -9.539 -1.002 1.00 97.38 190 LYS A N 1
ATOM 1526 C CA . LYS A 1 190 ? -3.941 -10.886 -0.571 1.00 97.38 190 LYS A CA 1
ATOM 1527 C C . LYS A 1 190 ? -5.452 -10.964 -0.317 1.00 97.38 190 LYS A C 1
ATOM 1529 O O . LYS A 1 190 ? -6.108 -11.879 -0.815 1.00 97.38 190 LYS A O 1
ATOM 1534 N N . LEU A 1 191 ? -6.018 -9.992 0.404 1.00 97.31 191 LEU A N 1
ATOM 1535 C CA . LEU A 1 191 ? -7.459 -9.913 0.674 1.00 97.31 191 LEU A CA 1
ATOM 1536 C C . LEU A 1 191 ? -8.286 -9.675 -0.604 1.00 97.31 1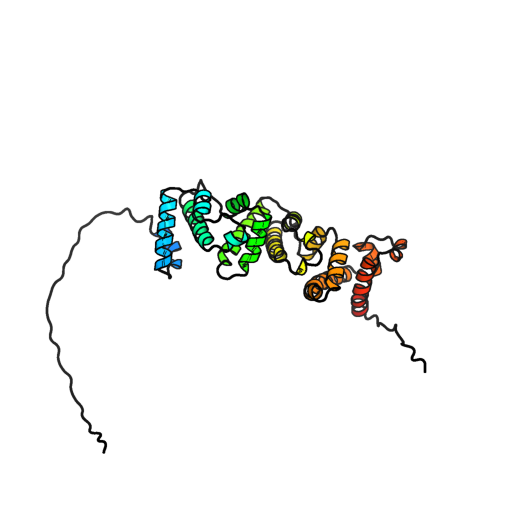91 LEU A C 1
ATOM 1538 O O . LEU A 1 191 ? -9.318 -10.319 -0.796 1.00 97.31 191 LEU A O 1
ATOM 1542 N N . PHE A 1 192 ? -7.829 -8.773 -1.473 1.00 98.06 192 PHE A N 1
ATOM 1543 C CA . PHE A 1 192 ? -8.472 -8.415 -2.734 1.00 98.06 192 PHE A CA 1
ATOM 1544 C C . PHE A 1 192 ? -8.501 -9.610 -3.692 1.00 98.06 192 PHE A C 1
ATOM 1546 O O . PHE A 1 192 ? -9.571 -9.999 -4.151 1.00 98.06 192 PHE A O 1
ATOM 1553 N N . ASN A 1 193 ? -7.362 -10.270 -3.913 1.00 98.12 193 ASN A N 1
ATOM 1554 C CA . ASN A 1 193 ? -7.241 -11.448 -4.777 1.00 98.12 193 ASN A CA 1
ATOM 1555 C C . ASN A 1 193 ? -8.111 -12.628 -4.316 1.00 98.12 193 ASN A C 1
ATOM 1557 O O . ASN A 1 193 ? -8.635 -13.370 -5.146 1.00 98.12 193 ASN A O 1
ATOM 1561 N N . ALA A 1 194 ? -8.268 -12.804 -2.999 1.00 97.00 194 ALA A N 1
ATOM 1562 C CA . ALA A 1 194 ? -9.110 -13.848 -2.415 1.00 97.00 194 ALA A CA 1
ATOM 1563 C C . ALA A 1 194 ? -10.619 -13.591 -2.597 1.00 97.00 194 ALA A C 1
ATOM 1565 O O . ALA A 1 194 ? -11.422 -14.508 -2.425 1.00 97.00 194 ALA A O 1
ATOM 1566 N N . LYS A 1 195 ? -11.020 -12.354 -2.921 1.00 96.38 195 LYS A N 1
ATOM 1567 C CA . LYS A 1 195 ? -12.424 -11.961 -3.129 1.00 96.38 195 LYS A CA 1
ATOM 1568 C C . LYS A 1 195 ? -12.754 -11.574 -4.571 1.00 96.38 195 LYS A C 1
ATOM 1570 O O . LYS A 1 195 ? -13.908 -11.703 -4.962 1.00 96.38 195 LYS A O 1
ATOM 1575 N N . ASN A 1 196 ? -11.752 -11.220 -5.373 1.00 95.00 196 ASN A N 1
ATOM 1576 C CA . ASN A 1 196 ? -11.871 -10.857 -6.783 1.00 95.00 196 ASN A CA 1
ATOM 1577 C C . ASN A 1 196 ? -10.990 -11.779 -7.655 1.00 95.00 196 ASN A C 1
ATOM 1579 O O . ASN A 1 196 ? -10.012 -11.324 -8.249 1.00 95.00 196 ASN A O 1
ATOM 1583 N N . PRO A 1 197 ? -11.297 -13.090 -7.761 1.00 94.06 197 PRO A N 1
ATOM 1584 C CA . PRO A 1 197 ? -10.407 -14.065 -8.400 1.00 94.06 197 PRO A CA 1
ATOM 1585 C C . PRO A 1 197 ? -10.174 -13.832 -9.903 1.00 94.06 197 PRO A C 1
ATOM 1587 O O . PRO A 1 197 ? -9.195 -14.348 -10.435 1.00 94.06 197 PRO A O 1
ATOM 1590 N N . ARG A 1 198 ? -11.039 -13.052 -10.571 1.00 95.12 198 ARG A N 1
ATOM 1591 C CA . ARG A 1 198 ? -10.908 -12.634 -11.982 1.00 95.12 198 ARG A CA 1
ATOM 1592 C C . ARG A 1 198 ? -10.082 -11.355 -12.187 1.00 95.12 198 ARG A C 1
ATOM 1594 O O . ARG A 1 198 ? -9.778 -11.023 -13.321 1.00 95.12 198 ARG A O 1
ATOM 1601 N N . GLN A 1 199 ? -9.748 -10.635 -11.116 1.00 93.62 199 GLN A N 1
ATOM 1602 C CA . GLN A 1 199 ? -9.009 -9.363 -11.148 1.00 93.62 199 GLN A CA 1
ATOM 1603 C C . GLN A 1 199 ? -7.721 -9.463 -10.315 1.00 93.62 199 GLN A C 1
ATOM 1605 O O . GLN A 1 199 ? -7.292 -8.495 -9.692 1.00 93.62 199 GLN A O 1
ATOM 1610 N N . LYS A 1 200 ? -7.137 -10.666 -10.222 1.00 95.38 200 LYS A N 1
ATOM 1611 C CA . LYS A 1 200 ? -5.946 -10.887 -9.400 1.00 95.38 200 LYS A CA 1
ATOM 1612 C C . LYS A 1 200 ? -4.793 -10.019 -9.890 1.00 95.38 200 LYS A C 1
ATOM 1614 O O . LYS A 1 200 ? -4.467 -10.024 -11.071 1.00 95.38 200 LYS A O 1
ATOM 1619 N N . THR A 1 201 ? -4.138 -9.357 -8.948 1.00 96.75 201 THR A N 1
ATOM 1620 C CA . THR A 1 201 ? -2.905 -8.600 -9.173 1.00 96.75 201 THR A CA 1
ATOM 1621 C C . THR A 1 201 ? -1.801 -9.117 -8.249 1.00 96.75 201 THR A C 1
ATOM 1623 O O . THR A 1 201 ? -2.024 -10.000 -7.418 1.00 96.75 201 THR A O 1
ATOM 1626 N N . ASN A 1 202 ? -0.587 -8.599 -8.370 1.00 96.19 202 ASN A N 1
ATOM 1627 C CA . ASN A 1 202 ? 0.504 -8.885 -7.445 1.00 96.19 202 ASN A CA 1
ATOM 1628 C C . ASN A 1 202 ? 1.255 -7.588 -7.107 1.00 96.19 202 ASN A C 1
ATOM 1630 O O . ASN A 1 202 ? 0.983 -6.537 -7.682 1.00 96.19 202 ASN A O 1
ATOM 1634 N N . MET A 1 203 ? 2.186 -7.654 -6.153 1.00 96.38 203 MET A N 1
ATOM 1635 C CA . MET A 1 203 ? 2.922 -6.471 -5.694 1.00 96.38 203 MET A CA 1
ATOM 1636 C C . MET A 1 203 ? 3.684 -5.770 -6.832 1.00 96.38 203 MET A C 1
ATOM 1638 O O . MET A 1 203 ? 3.777 -4.550 -6.819 1.00 96.38 203 MET A O 1
ATOM 1642 N N . TYR A 1 204 ? 4.203 -6.503 -7.822 1.00 96.38 204 TYR A N 1
ATOM 1643 C CA . TYR A 1 204 ? 4.914 -5.896 -8.948 1.00 96.38 204 TYR A CA 1
ATOM 1644 C C . TYR A 1 204 ? 3.963 -5.107 -9.860 1.00 96.38 204 TYR A C 1
ATOM 1646 O O . TYR A 1 204 ? 4.212 -3.930 -10.102 1.00 96.38 204 TYR A O 1
ATOM 1654 N N . GLU A 1 205 ? 2.855 -5.715 -10.304 1.00 97.06 205 GLU A N 1
ATOM 1655 C CA . GLU A 1 205 ? 1.869 -5.034 -11.169 1.00 97.06 205 GLU A CA 1
ATOM 1656 C C . GLU A 1 205 ? 1.295 -3.793 -10.483 1.00 97.06 205 GLU A C 1
ATOM 1658 O O . GLU A 1 205 ? 1.223 -2.724 -11.076 1.00 97.06 205 GLU A O 1
ATOM 1663 N N . ALA A 1 206 ? 0.921 -3.923 -9.209 1.00 97.62 206 ALA A N 1
ATOM 1664 C CA . ALA A 1 206 ? 0.282 -2.853 -8.459 1.00 97.62 206 ALA A CA 1
ATOM 1665 C C . ALA A 1 206 ? 1.229 -1.669 -8.185 1.00 97.62 206 ALA A C 1
ATOM 1667 O O . ALA A 1 206 ? 0.801 -0.518 -8.205 1.00 97.62 206 ALA A O 1
ATOM 1668 N N . LEU A 1 207 ? 2.526 -1.927 -7.969 1.00 97.81 207 LEU A N 1
ATOM 1669 C CA . LEU A 1 207 ? 3.530 -0.862 -7.913 1.00 97.81 207 LEU A CA 1
ATOM 1670 C C . LEU A 1 207 ? 3.759 -0.243 -9.298 1.00 97.81 207 LEU A C 1
ATOM 1672 O O . LEU A 1 207 ? 3.786 0.978 -9.410 1.00 97.81 207 LEU A O 1
ATOM 1676 N N . SER A 1 208 ? 3.863 -1.064 -10.347 1.00 97.88 208 SER A N 1
ATOM 1677 C CA . SER A 1 208 ? 4.019 -0.611 -11.735 1.00 97.88 208 SER A CA 1
ATOM 1678 C C . SER A 1 208 ? 2.890 0.340 -12.155 1.00 97.88 208 SER A C 1
ATOM 1680 O O . SER A 1 208 ? 3.135 1.483 -12.548 1.00 97.88 208 SER A O 1
ATOM 1682 N N . HIS A 1 209 ? 1.637 -0.076 -11.957 1.00 97.56 209 HIS A N 1
ATOM 1683 C CA . HIS A 1 209 ? 0.447 0.738 -12.199 1.00 97.56 209 HIS A CA 1
ATOM 1684 C C . HIS A 1 209 ? 0.456 2.021 -11.356 1.00 97.56 209 HIS A C 1
ATOM 1686 O O . HIS A 1 209 ? 0.278 3.112 -11.897 1.00 97.56 209 HIS A O 1
ATOM 1692 N N . GLY A 1 210 ? 0.742 1.917 -10.054 1.00 96.81 210 GLY A N 1
ATOM 1693 C CA . GLY A 1 210 ? 0.779 3.058 -9.139 1.00 96.81 210 GLY A CA 1
ATOM 1694 C C . GLY A 1 210 ? 1.824 4.128 -9.499 1.00 96.81 210 GLY A C 1
ATOM 1695 O O . GLY A 1 210 ? 1.535 5.333 -9.503 1.00 96.81 210 GLY A O 1
ATOM 1696 N N . PHE A 1 211 ? 3.037 3.715 -9.878 1.00 97.62 211 PHE A N 1
ATOM 1697 C CA . PHE A 1 211 ? 4.063 4.637 -10.378 1.00 97.62 211 PHE A CA 1
ATOM 1698 C C . PHE A 1 211 ? 3.718 5.209 -11.767 1.00 97.62 211 PHE A C 1
ATOM 1700 O O . PHE A 1 211 ? 4.139 6.323 -12.090 1.00 97.62 211 PHE A O 1
ATOM 1707 N N . GLY A 1 212 ? 2.818 4.562 -12.511 1.00 96.81 212 GLY A N 1
ATOM 1708 C CA . GLY A 1 212 ? 2.180 5.090 -13.721 1.00 96.81 212 GLY A CA 1
ATOM 1709 C C . GLY A 1 212 ? 2.586 4.381 -15.011 1.00 96.81 212 GLY A C 1
ATOM 1710 O O . GLY A 1 212 ? 2.533 5.015 -16.069 1.00 96.81 212 GLY A O 1
ATOM 1711 N N . GLY A 1 213 ? 3.013 3.119 -14.912 1.00 97.19 213 GLY A N 1
ATOM 1712 C CA . GLY A 1 213 ? 3.406 2.239 -16.012 1.00 97.19 213 GLY A CA 1
ATOM 1713 C C . GLY A 1 213 ? 4.703 1.467 -15.728 1.00 97.19 213 GLY A C 1
ATOM 1714 O O . GLY A 1 213 ? 5.482 1.834 -14.845 1.00 97.19 213 GLY A O 1
ATOM 1715 N N . GLU A 1 214 ? 4.932 0.396 -16.499 1.00 97.19 214 GLU A N 1
ATOM 1716 C CA . GLU A 1 214 ? 6.149 -0.433 -16.414 1.00 97.19 214 GLU A CA 1
ATOM 1717 C C . GLU A 1 214 ? 7.403 0.388 -16.775 1.00 97.19 214 GLU A C 1
ATOM 1719 O O . GLU A 1 214 ? 8.428 0.256 -16.112 1.00 97.19 214 GLU A O 1
ATOM 1724 N N . ASP A 1 215 ? 7.267 1.329 -17.718 1.00 97.88 215 ASP A N 1
ATOM 1725 C CA . ASP A 1 215 ? 8.238 2.379 -18.060 1.00 97.88 215 ASP A CA 1
ATOM 1726 C C . ASP A 1 215 ? 8.680 3.203 -16.838 1.00 97.88 215 ASP A C 1
ATOM 1728 O O . ASP A 1 215 ? 9.845 3.189 -16.437 1.00 97.88 215 ASP A O 1
ATOM 1732 N N . LYS A 1 216 ? 7.739 3.898 -16.193 1.00 98.06 216 LYS A N 1
ATOM 1733 C CA . LYS A 1 216 ? 8.032 4.802 -15.070 1.00 98.06 216 LYS A CA 1
ATOM 1734 C C . LYS A 1 216 ? 8.540 4.037 -13.858 1.00 98.06 216 LYS A C 1
ATOM 1736 O O . LYS A 1 216 ? 9.421 4.520 -13.148 1.00 98.06 216 LYS A O 1
ATOM 1741 N N . PHE A 1 217 ? 8.009 2.839 -13.618 1.00 98.38 217 PHE A N 1
ATOM 1742 C CA . PHE A 1 217 ? 8.473 2.000 -12.522 1.00 98.38 217 PHE A CA 1
ATOM 1743 C C . PHE A 1 217 ? 9.895 1.484 -12.760 1.00 98.38 217 PHE A C 1
ATOM 1745 O O . PHE A 1 217 ? 10.696 1.509 -11.826 1.00 98.38 217 PHE A O 1
ATOM 1752 N N . ALA A 1 218 ? 10.257 1.119 -13.995 1.00 98.38 218 ALA A N 1
ATOM 1753 C CA . ALA A 1 218 ? 11.627 0.748 -14.341 1.00 98.38 218 ALA A CA 1
ATOM 1754 C C . ALA A 1 218 ? 12.627 1.876 -14.041 1.00 98.38 218 ALA A C 1
ATOM 1756 O O . ALA A 1 218 ? 13.664 1.617 -13.426 1.00 98.38 218 ALA A O 1
ATOM 1757 N N . ILE A 1 219 ? 12.284 3.128 -14.372 1.00 98.44 219 ILE A N 1
ATOM 1758 C CA . ILE A 1 219 ? 13.100 4.303 -14.021 1.00 98.44 219 ILE A CA 1
ATOM 1759 C C . ILE A 1 219 ? 13.219 4.477 -12.501 1.00 98.44 219 ILE A C 1
ATOM 1761 O O . ILE A 1 219 ? 14.331 4.630 -11.998 1.00 98.44 219 ILE A O 1
ATOM 1765 N N . VAL A 1 220 ? 12.120 4.390 -11.741 1.00 98.19 220 VAL A N 1
ATOM 1766 C CA . VAL A 1 220 ? 12.155 4.509 -10.267 1.00 98.19 220 VAL A CA 1
ATOM 1767 C C . VAL A 1 220 ? 13.016 3.411 -9.627 1.00 98.19 220 VAL A C 1
ATOM 1769 O O . VAL A 1 220 ? 13.771 3.689 -8.693 1.00 98.19 220 VAL A O 1
ATOM 1772 N N . ILE A 1 221 ? 12.957 2.174 -10.133 1.00 98.38 221 ILE A N 1
ATOM 1773 C CA . ILE A 1 221 ? 13.834 1.084 -9.685 1.00 98.38 221 ILE A CA 1
ATOM 1774 C C . ILE A 1 221 ? 15.296 1.369 -10.045 1.00 98.38 221 ILE A C 1
ATOM 1776 O O . ILE A 1 221 ? 16.155 1.241 -9.176 1.00 98.38 221 ILE A O 1
ATOM 1780 N N . SER A 1 222 ? 15.582 1.806 -11.274 1.00 97.88 222 SER A N 1
ATOM 1781 C CA . SER A 1 222 ? 16.934 2.176 -11.719 1.00 97.88 222 SER A CA 1
ATOM 1782 C C . SER A 1 222 ? 17.545 3.261 -10.829 1.00 97.88 222 SER A C 1
ATOM 1784 O O . SER A 1 222 ? 18.617 3.080 -10.253 1.00 97.88 222 SER A O 1
ATOM 1786 N N . GLN A 1 223 ? 16.801 4.343 -10.589 1.00 97.56 223 GLN A N 1
ATOM 1787 C CA . GLN A 1 223 ? 17.193 5.422 -9.681 1.00 97.56 223 GLN A CA 1
ATOM 1788 C C . GLN A 1 223 ? 17.393 4.932 -8.239 1.00 97.56 223 GLN A C 1
ATOM 1790 O O . GLN A 1 223 ? 18.282 5.416 -7.542 1.00 97.56 223 GLN A O 1
ATOM 1795 N N . ALA A 1 224 ? 16.604 3.963 -7.767 1.00 97.44 224 ALA A N 1
ATOM 1796 C CA . ALA A 1 224 ? 16.797 3.367 -6.446 1.00 97.44 224 ALA A CA 1
ATOM 1797 C C . ALA A 1 224 ? 18.049 2.466 -6.374 1.00 97.44 224 ALA A C 1
ATOM 1799 O O . ALA A 1 224 ? 18.626 2.329 -5.294 1.00 97.44 224 ALA A O 1
ATOM 1800 N N . MET A 1 225 ? 18.503 1.893 -7.495 1.00 97.25 225 MET A N 1
ATOM 1801 C CA . MET A 1 225 ? 19.741 1.107 -7.577 1.00 97.25 225 MET A CA 1
ATOM 1802 C C . MET A 1 225 ? 21.018 1.966 -7.565 1.00 97.25 225 MET A C 1
ATOM 1804 O O . MET A 1 225 ? 22.060 1.466 -7.151 1.00 97.25 225 MET A O 1
ATOM 1808 N N . THR A 1 226 ? 20.964 3.253 -7.937 1.00 95.44 226 THR A N 1
ATOM 1809 C CA . THR A 1 226 ? 22.161 4.129 -7.950 1.00 95.44 226 THR A CA 1
ATOM 1810 C C . THR A 1 226 ? 22.680 4.499 -6.556 1.00 95.44 226 THR A C 1
ATOM 1812 O O . THR A 1 226 ? 23.832 4.906 -6.408 1.00 95.44 226 THR A O 1
ATOM 1815 N N . ARG A 1 227 ? 21.853 4.363 -5.510 1.00 95.00 227 ARG A N 1
ATOM 1816 C CA . ARG A 1 227 ? 22.220 4.677 -4.121 1.00 95.00 227 ARG A CA 1
ATOM 1817 C C . ARG A 1 227 ? 22.367 3.378 -3.318 1.00 95.00 227 ARG A C 1
ATOM 1819 O O . ARG A 1 227 ? 21.377 2.655 -3.194 1.00 95.00 227 ARG A O 1
ATOM 1826 N N . PRO A 1 228 ? 23.529 3.100 -2.686 1.00 95.19 228 PRO A N 1
ATOM 1827 C CA . PRO A 1 228 ? 23.800 1.808 -2.044 1.00 95.19 228 PRO A CA 1
ATOM 1828 C C . PRO A 1 228 ? 22.720 1.343 -1.060 1.00 95.19 228 PRO A C 1
ATOM 1830 O O . PRO A 1 228 ? 22.306 0.189 -1.088 1.00 95.19 228 PRO A O 1
ATOM 1833 N N . VAL A 1 229 ? 22.208 2.252 -0.224 1.00 94.88 229 VAL A N 1
ATOM 1834 C CA . VAL A 1 229 ? 21.213 1.923 0.807 1.00 94.88 229 VAL A CA 1
ATOM 1835 C C . VAL A 1 229 ? 19.887 1.458 0.190 1.00 94.88 229 VAL A C 1
ATOM 1837 O O . VAL A 1 229 ? 19.376 0.412 0.585 1.00 94.88 229 VAL A O 1
ATOM 1840 N N . THR A 1 230 ? 19.334 2.177 -0.796 1.00 96.06 230 THR A N 1
ATOM 1841 C CA . THR A 1 230 ? 18.089 1.770 -1.479 1.00 96.06 230 THR A CA 1
ATOM 1842 C C . THR A 1 230 ? 18.294 0.548 -2.373 1.00 96.06 230 THR A C 1
ATOM 1844 O O . THR A 1 230 ? 17.396 -0.293 -2.432 1.00 96.06 230 THR A O 1
ATOM 1847 N N . ALA A 1 231 ? 19.469 0.389 -2.995 1.00 96.56 231 ALA A N 1
ATOM 1848 C CA . ALA A 1 231 ? 19.789 -0.741 -3.870 1.00 96.56 231 ALA A CA 1
ATOM 1849 C C . ALA A 1 231 ? 19.578 -2.101 -3.175 1.00 96.56 231 ALA A C 1
ATOM 1851 O O . ALA A 1 231 ? 18.949 -2.995 -3.743 1.00 96.56 231 ALA A O 1
ATOM 1852 N N . LEU A 1 232 ? 19.970 -2.213 -1.895 1.00 95.75 232 LEU A N 1
ATOM 1853 C CA . LEU A 1 232 ? 19.767 -3.404 -1.049 1.00 95.75 232 LEU A CA 1
ATOM 1854 C C . LEU A 1 232 ? 18.304 -3.880 -0.960 1.00 95.75 232 LEU A C 1
ATOM 1856 O O . LEU A 1 232 ? 18.049 -5.043 -0.646 1.00 95.75 232 LEU A O 1
ATOM 1860 N N . LYS A 1 233 ? 17.326 -2.995 -1.196 1.00 95.69 233 LYS A N 1
ATOM 1861 C CA . LYS A 1 233 ? 15.889 -3.328 -1.218 1.00 95.69 233 LYS A CA 1
ATOM 1862 C C . LYS A 1 233 ? 15.273 -3.237 -2.615 1.00 95.69 233 LYS A C 1
ATOM 1864 O O . LYS A 1 233 ? 14.302 -3.948 -2.873 1.00 95.69 233 LYS A O 1
ATOM 1869 N N . ALA A 1 234 ? 15.820 -2.407 -3.503 1.00 96.88 234 ALA A N 1
ATOM 1870 C CA . ALA A 1 234 ? 15.361 -2.236 -4.880 1.00 96.88 234 ALA A CA 1
ATOM 1871 C C . ALA A 1 234 ? 15.708 -3.434 -5.781 1.00 96.88 234 ALA A C 1
ATOM 1873 O O . ALA A 1 234 ? 14.905 -3.790 -6.645 1.00 96.88 234 ALA A O 1
ATOM 1874 N N . VAL A 1 235 ? 16.834 -4.114 -5.527 1.00 96.69 235 VAL A N 1
ATOM 1875 C CA . VAL A 1 235 ? 17.336 -5.232 -6.350 1.00 96.69 235 VAL A CA 1
ATOM 1876 C C . VAL A 1 235 ? 16.305 -6.346 -6.565 1.00 96.69 235 VAL A C 1
ATOM 1878 O O . VAL A 1 235 ? 16.213 -6.896 -7.658 1.00 96.69 235 VAL A O 1
ATOM 1881 N N . LYS A 1 236 ? 15.442 -6.628 -5.576 1.00 95.81 236 LYS A N 1
ATOM 1882 C CA . LYS A 1 236 ? 14.368 -7.630 -5.716 1.00 95.81 236 LYS A CA 1
ATOM 1883 C C . LYS A 1 236 ? 13.344 -7.250 -6.798 1.00 95.81 236 LYS A C 1
ATOM 1885 O O . LYS A 1 236 ? 12.821 -8.127 -7.475 1.00 95.81 236 LYS A O 1
ATOM 1890 N N . TYR A 1 237 ? 13.051 -5.958 -6.962 1.00 97.12 237 TYR A N 1
ATOM 1891 C CA . TYR A 1 237 ? 12.117 -5.466 -7.975 1.00 97.12 237 TYR A CA 1
ATOM 1892 C C . TYR A 1 237 ? 12.775 -5.434 -9.354 1.00 97.12 237 TYR A C 1
ATOM 1894 O O . TYR A 1 237 ? 12.130 -5.820 -10.324 1.00 97.12 237 TYR A O 1
ATOM 1902 N N . GLN A 1 238 ? 14.059 -5.062 -9.433 1.00 97.31 238 GLN A N 1
ATOM 1903 C CA . GLN A 1 238 ? 14.839 -5.139 -10.672 1.00 97.31 238 GLN A CA 1
ATOM 1904 C C . GLN A 1 238 ? 14.946 -6.586 -11.177 1.00 97.31 238 GLN A C 1
ATOM 1906 O O . GLN A 1 238 ? 14.692 -6.849 -12.346 1.00 97.31 238 GLN A O 1
ATOM 1911 N N . TYR A 1 239 ? 15.227 -7.538 -10.284 1.00 96.69 239 TYR A N 1
ATOM 1912 C CA . TYR A 1 239 ? 15.266 -8.967 -10.600 1.00 96.69 239 TYR A CA 1
ATOM 1913 C C . TYR A 1 239 ? 13.919 -9.487 -11.129 1.00 96.69 239 TYR A C 1
ATOM 1915 O O . TYR A 1 239 ? 13.872 -10.143 -12.167 1.00 96.69 239 TYR A O 1
ATOM 1923 N N . VAL A 1 240 ? 12.804 -9.151 -10.463 1.00 97.38 240 VAL A N 1
ATOM 1924 C CA . VAL A 1 240 ? 11.456 -9.522 -10.937 1.00 97.38 240 VAL A CA 1
ATOM 1925 C C . VAL A 1 240 ? 11.141 -8.885 -12.295 1.00 97.38 240 VAL A C 1
ATOM 1927 O O . VAL A 1 240 ? 10.586 -9.558 -13.156 1.00 97.38 240 VAL A O 1
ATOM 1930 N N . MET A 1 241 ? 11.515 -7.621 -12.505 1.00 98.06 241 MET A N 1
ATOM 1931 C CA . MET A 1 241 ? 11.337 -6.904 -13.772 1.00 98.06 241 MET A CA 1
ATOM 1932 C C . MET A 1 241 ? 12.092 -7.576 -14.922 1.00 98.06 241 MET A C 1
ATOM 1934 O O . MET A 1 241 ? 11.485 -7.960 -15.917 1.00 98.06 241 MET A O 1
ATOM 1938 N N . PHE A 1 242 ? 13.396 -7.791 -14.756 1.00 97.94 242 PHE A N 1
ATOM 1939 C CA . PHE A 1 242 ? 14.249 -8.380 -15.787 1.00 97.94 242 PHE A CA 1
ATOM 1940 C C . PHE A 1 242 ? 13.838 -9.815 -16.128 1.00 97.94 242 PHE A C 1
ATOM 1942 O O . PHE A 1 242 ? 13.756 -10.156 -17.304 1.00 97.94 242 PHE A O 1
ATOM 1949 N N . ASN A 1 243 ? 13.472 -10.636 -15.138 1.00 96.69 243 ASN A N 1
ATOM 1950 C CA . ASN A 1 243 ? 12.952 -11.980 -15.407 1.00 96.69 243 ASN A CA 1
ATOM 1951 C C . ASN A 1 243 ? 11.606 -11.961 -16.145 1.00 96.69 243 ASN A C 1
ATOM 1953 O O . ASN A 1 243 ? 11.338 -12.858 -16.938 1.00 96.69 243 ASN A O 1
ATOM 1957 N N . ARG A 1 244 ? 10.751 -10.956 -15.906 1.00 96.75 244 ARG A N 1
ATOM 1958 C CA . ARG A 1 244 ? 9.481 -10.796 -16.634 1.00 96.75 244 ARG A CA 1
ATOM 1959 C C . ARG A 1 244 ? 9.681 -10.340 -18.075 1.00 96.75 244 ARG A C 1
ATOM 1961 O O . ARG A 1 244 ? 8.853 -10.683 -18.907 1.00 96.75 244 ARG A O 1
ATOM 1968 N N . TRP A 1 245 ? 10.728 -9.575 -18.368 1.00 98.06 245 TRP A N 1
ATOM 1969 C CA . TRP A 1 245 ? 11.101 -9.223 -19.742 1.00 98.06 245 TRP A CA 1
ATOM 1970 C C . TRP A 1 245 ? 11.716 -10.423 -20.458 1.00 98.06 245 TRP A C 1
ATOM 1972 O O . TRP A 1 245 ? 11.275 -10.768 -21.550 1.00 98.06 245 TRP A O 1
ATOM 1982 N N . PHE A 1 246 ? 12.627 -11.134 -19.792 1.00 97.12 246 PHE A N 1
ATOM 1983 C CA . PHE A 1 246 ? 13.245 -12.347 -20.323 1.00 97.12 246 PHE A CA 1
ATOM 1984 C C . PHE A 1 246 ? 12.205 -13.437 -20.627 1.00 97.12 246 PHE A C 1
ATOM 1986 O O . PHE A 1 246 ? 12.200 -13.995 -21.713 1.00 97.12 246 PHE A O 1
ATOM 1993 N N . ALA A 1 247 ? 11.245 -13.672 -19.725 1.00 96.69 247 ALA A N 1
ATOM 1994 C CA . ALA A 1 247 ? 10.151 -14.630 -19.929 1.00 96.69 247 ALA A CA 1
ATOM 1995 C C . ALA A 1 247 ? 9.069 -14.178 -20.939 1.00 96.69 247 ALA A C 1
ATOM 1997 O O . ALA A 1 247 ? 8.096 -14.901 -21.149 1.00 96.69 247 ALA A O 1
ATOM 1998 N N . LYS A 1 248 ? 9.201 -12.980 -21.525 1.00 97.19 248 LYS A N 1
ATOM 1999 C CA . LYS A 1 248 ? 8.418 -12.493 -22.676 1.00 97.19 248 LYS A CA 1
ATOM 2000 C C . LYS A 1 248 ? 9.256 -12.471 -23.968 1.00 97.19 248 LYS A C 1
ATOM 2002 O O . LYS A 1 248 ? 8.826 -11.860 -24.943 1.00 97.19 248 LYS A O 1
ATOM 2007 N N . ASP A 1 249 ? 10.457 -13.053 -23.942 1.00 96.44 249 ASP A N 1
ATOM 2008 C CA . ASP A 1 249 ? 11.453 -13.028 -25.020 1.00 96.44 249 ASP A CA 1
ATOM 2009 C C . ASP A 1 249 ? 11.880 -11.606 -25.440 1.00 96.44 249 ASP A C 1
ATOM 2011 O O . ASP A 1 249 ? 12.262 -11.360 -26.582 1.00 96.44 249 ASP A O 1
ATOM 2015 N N . TYR A 1 250 ? 11.832 -10.639 -24.513 1.00 97.94 250 TYR A N 1
ATOM 2016 C CA . TYR A 1 250 ? 12.286 -9.274 -24.785 1.00 97.94 250 TYR A CA 1
ATOM 2017 C C . TYR A 1 250 ? 13.810 -9.195 -24.657 1.00 97.94 250 TYR A C 1
ATOM 2019 O O . TYR A 1 250 ? 14.355 -9.265 -23.552 1.00 97.94 250 TYR A O 1
ATOM 2027 N N . ASP A 1 251 ? 14.499 -8.987 -25.775 1.00 97.00 251 ASP A N 1
ATOM 2028 C CA . ASP A 1 251 ? 15.881 -8.507 -25.795 1.00 97.00 251 ASP A CA 1
ATOM 2029 C C . ASP A 1 251 ? 15.956 -7.006 -25.389 1.00 97.00 251 ASP A C 1
ATOM 2031 O O . ASP A 1 251 ? 14.923 -6.334 -25.283 1.00 97.00 251 ASP A O 1
ATOM 2035 N N . PRO A 1 252 ? 17.154 -6.437 -25.147 1.00 97.06 252 PRO A N 1
ATOM 2036 C CA . PRO A 1 252 ? 17.306 -5.043 -24.713 1.00 97.06 252 PRO A CA 1
ATOM 2037 C C . PRO A 1 252 ? 16.728 -3.970 -25.655 1.00 97.06 252 PRO A C 1
ATOM 2039 O O . PRO A 1 252 ? 16.263 -2.942 -25.166 1.00 97.06 252 PRO A O 1
ATOM 2042 N N . MET A 1 253 ? 16.713 -4.190 -26.974 1.00 96.56 253 MET A N 1
ATOM 2043 C CA . MET A 1 253 ? 16.056 -3.302 -27.942 1.00 96.56 253 MET A CA 1
ATOM 2044 C C . MET A 1 253 ? 14.536 -3.479 -27.887 1.00 96.56 253 MET A C 1
ATOM 2046 O O . MET A 1 253 ? 13.803 -2.489 -27.825 1.00 96.56 253 MET A O 1
ATOM 2050 N N . THR A 1 254 ? 14.052 -4.722 -27.793 1.00 97.81 254 THR A N 1
ATOM 2051 C CA . THR A 1 254 ? 12.619 -4.998 -27.599 1.00 97.81 254 THR A CA 1
ATOM 2052 C C . THR A 1 254 ? 12.073 -4.366 -26.311 1.00 97.81 254 THR A C 1
ATOM 2054 O O . THR A 1 254 ? 10.926 -3.920 -26.297 1.00 97.81 254 THR A O 1
ATOM 2057 N N . VAL A 1 255 ? 12.875 -4.225 -25.246 1.00 98.12 255 VAL A N 1
ATOM 2058 C CA . VAL A 1 255 ? 12.475 -3.474 -24.037 1.00 98.12 255 VAL A CA 1
ATOM 2059 C C . VAL A 1 255 ? 12.217 -1.989 -24.341 1.00 98.12 255 VAL A C 1
ATOM 2061 O O . VAL A 1 255 ? 11.195 -1.459 -23.901 1.00 98.12 255 VAL A O 1
ATOM 2064 N N . LEU A 1 256 ? 13.069 -1.314 -25.124 1.00 98.12 256 LEU A N 1
ATOM 2065 C CA . LEU A 1 256 ? 12.837 0.089 -25.510 1.00 98.12 256 LEU A CA 1
ATOM 2066 C C . LEU A 1 256 ? 11.548 0.245 -26.336 1.00 98.12 256 LEU A C 1
ATOM 2068 O O . LEU A 1 256 ? 10.773 1.173 -26.105 1.00 98.12 256 LEU A O 1
ATOM 2072 N N . ILE A 1 257 ? 11.255 -0.712 -27.218 1.00 97.75 257 ILE A N 1
ATOM 2073 C CA . ILE A 1 257 ? 10.040 -0.707 -28.045 1.00 97.75 257 ILE A CA 1
ATOM 2074 C C . ILE A 1 257 ? 8.782 -1.022 -27.216 1.00 97.75 257 ILE A C 1
ATOM 2076 O O . ILE A 1 257 ? 7.793 -0.294 -27.269 1.00 97.75 257 ILE A O 1
ATOM 2080 N N . LYS A 1 258 ? 8.776 -2.110 -26.435 1.00 97.88 258 LYS A N 1
ATOM 2081 C CA . LYS A 1 258 ? 7.562 -2.622 -25.766 1.00 97.88 258 LYS A CA 1
ATOM 2082 C C . LYS A 1 258 ? 7.287 -1.998 -24.400 1.00 97.88 258 LYS A C 1
ATOM 2084 O O . LYS A 1 258 ? 6.121 -1.868 -24.034 1.00 97.88 258 LYS A O 1
ATOM 2089 N N . VAL A 1 259 ? 8.324 -1.635 -23.643 1.00 97.62 259 VAL A N 1
ATOM 2090 C CA . VAL A 1 259 ? 8.180 -1.045 -22.301 1.00 97.62 259 VAL A CA 1
ATOM 2091 C C . VAL A 1 259 ? 8.191 0.477 -22.391 1.00 97.62 259 VAL A C 1
ATOM 2093 O O . VAL A 1 259 ? 7.239 1.113 -21.938 1.00 97.62 259 VAL A O 1
ATOM 2096 N N . PHE A 1 260 ? 9.219 1.049 -23.027 1.00 97.75 260 PHE A N 1
ATOM 2097 C CA . PHE A 1 260 ? 9.394 2.502 -23.159 1.00 97.75 260 PHE A CA 1
ATOM 2098 C C . PHE A 1 260 ? 8.683 3.123 -24.377 1.00 97.75 260 PHE A C 1
ATOM 2100 O O . PHE A 1 260 ? 8.617 4.344 -24.482 1.00 97.75 260 PHE A O 1
ATOM 2107 N N . LYS A 1 261 ? 8.039 2.304 -25.225 1.00 97.06 261 LYS A N 1
ATOM 2108 C CA . LYS A 1 261 ? 7.116 2.724 -26.303 1.00 97.06 261 LYS A CA 1
ATOM 2109 C C . LYS A 1 261 ? 7.776 3.503 -27.449 1.00 97.06 261 LYS A C 1
ATOM 2111 O O . LYS A 1 261 ? 7.103 4.288 -28.116 1.00 97.06 261 LYS A O 1
ATOM 2116 N N . TYR A 1 262 ? 9.061 3.263 -27.705 1.00 97.38 262 TYR A N 1
ATOM 2117 C CA . TYR A 1 262 ? 9.729 3.760 -28.910 1.00 97.38 262 TYR A CA 1
ATOM 2118 C C . TYR A 1 262 ? 9.286 2.993 -30.166 1.00 97.38 262 TYR A C 1
ATOM 2120 O O . TYR A 1 262 ? 8.915 1.820 -30.096 1.00 97.38 262 TYR A O 1
ATOM 2128 N N . SER A 1 263 ? 9.351 3.652 -31.326 1.00 96.31 263 SER A N 1
ATOM 2129 C CA . SER A 1 263 ? 9.361 2.964 -32.623 1.00 96.31 263 SER A CA 1
ATOM 2130 C C . SER A 1 263 ? 10.731 2.304 -32.851 1.00 96.31 263 SER A C 1
ATOM 2132 O O . SER A 1 263 ? 11.700 2.662 -32.180 1.00 96.31 263 SER A O 1
ATOM 2134 N N . GLU A 1 264 ? 10.832 1.369 -33.799 1.00 93.06 264 GLU A N 1
ATOM 2135 C CA . GLU A 1 264 ? 12.113 0.738 -34.170 1.00 93.06 264 GLU A CA 1
ATOM 2136 C C . GLU A 1 264 ? 13.145 1.765 -34.675 1.00 93.06 264 GLU A C 1
ATOM 2138 O O . GLU A 1 264 ? 14.315 1.697 -34.294 1.00 93.06 264 GLU A O 1
ATOM 2143 N N . ASP A 1 265 ? 12.703 2.772 -35.434 1.00 94.56 265 ASP A N 1
ATOM 2144 C CA . ASP A 1 265 ? 13.555 3.847 -35.963 1.00 94.56 265 ASP A CA 1
ATOM 2145 C C . ASP A 1 265 ? 13.984 4.865 -34.886 1.00 94.56 265 ASP A C 1
ATOM 2147 O O . ASP A 1 265 ? 15.029 5.513 -34.996 1.00 94.56 265 ASP A O 1
ATOM 2151 N N . ASP A 1 266 ? 13.189 5.021 -33.820 1.00 95.31 266 ASP A N 1
ATOM 2152 C CA . ASP A 1 266 ? 13.417 6.015 -32.766 1.00 95.31 266 ASP A CA 1
ATOM 2153 C C . ASP A 1 266 ? 14.203 5.484 -31.558 1.00 95.31 266 ASP A C 1
ATOM 2155 O O . ASP A 1 266 ? 14.569 6.281 -30.694 1.00 95.31 266 ASP A O 1
ATOM 2159 N N . VAL A 1 267 ? 14.523 4.185 -31.480 1.00 93.62 267 VAL A N 1
ATOM 2160 C CA . VAL A 1 267 ? 15.236 3.577 -30.330 1.00 93.62 267 VAL A CA 1
ATOM 2161 C C . VAL A 1 267 ? 16.534 4.324 -29.980 1.00 93.62 267 VAL A C 1
ATOM 2163 O O . VAL A 1 267 ? 16.859 4.522 -28.806 1.00 93.62 267 VAL A O 1
ATOM 2166 N N . ALA A 1 268 ? 17.263 4.821 -30.984 1.00 93.31 268 ALA A N 1
ATOM 2167 C CA . ALA A 1 268 ? 18.485 5.603 -30.782 1.00 93.31 268 ALA A CA 1
ATOM 2168 C C . ALA A 1 268 ? 18.257 6.916 -29.998 1.00 93.31 268 ALA A C 1
ATOM 2170 O O . ALA A 1 268 ? 19.176 7.400 -29.328 1.00 93.31 268 ALA A O 1
ATOM 2171 N N . LYS A 1 269 ? 17.038 7.471 -30.029 1.00 95.81 269 LYS A N 1
ATOM 2172 C CA . LYS A 1 269 ? 16.631 8.706 -29.337 1.00 95.81 269 LYS A CA 1
ATOM 2173 C C . LYS A 1 269 ? 16.262 8.488 -27.864 1.00 95.81 269 LYS A C 1
ATOM 2175 O O . LYS A 1 269 ? 16.039 9.478 -27.175 1.00 95.81 269 LYS A O 1
ATOM 2180 N N . ALA A 1 270 ? 16.245 7.242 -27.374 1.00 97.00 270 ALA A N 1
ATOM 2181 C CA . ALA A 1 270 ? 15.883 6.932 -25.989 1.00 97.00 270 ALA A CA 1
ATOM 2182 C C . ALA A 1 270 ? 16.704 7.721 -24.954 1.00 97.00 270 ALA A C 1
ATOM 2184 O O . ALA A 1 270 ? 17.896 7.996 -25.160 1.00 97.00 270 ALA A O 1
ATOM 2185 N N . LEU A 1 271 ? 16.063 8.089 -23.843 1.00 97.69 271 LEU A N 1
ATOM 2186 C CA . LEU A 1 271 ? 16.646 8.947 -22.815 1.00 97.69 271 LEU A CA 1
ATOM 2187 C C . LEU A 1 271 ? 17.788 8.232 -22.067 1.00 97.69 271 LEU A C 1
ATOM 2189 O O . LEU A 1 271 ? 17.803 6.998 -21.994 1.00 97.69 271 LEU A O 1
ATOM 2193 N N . PRO A 1 272 ? 18.751 8.969 -21.479 1.00 97.56 272 PRO A N 1
ATOM 2194 C CA . PRO A 1 272 ? 19.866 8.367 -20.748 1.00 97.56 272 PRO A CA 1
ATOM 2195 C C . PRO A 1 272 ? 19.431 7.427 -19.614 1.00 97.56 272 PRO A C 1
ATOM 2197 O O . PRO A 1 272 ? 20.021 6.359 -19.457 1.00 97.56 272 PRO A O 1
ATOM 2200 N N . GLU A 1 273 ? 18.384 7.765 -18.851 1.00 96.94 273 GLU A N 1
ATOM 2201 C CA . GLU A 1 273 ? 17.864 6.889 -17.793 1.00 96.94 273 GLU A CA 1
ATOM 2202 C C . GLU A 1 273 ? 17.190 5.605 -18.316 1.00 96.94 273 GLU A C 1
ATOM 2204 O O . GLU A 1 273 ? 17.231 4.576 -17.638 1.00 96.94 273 GLU A O 1
ATOM 2209 N N . GLU A 1 274 ? 16.614 5.637 -19.520 1.00 97.88 274 GLU A N 1
ATOM 2210 C CA . GLU A 1 274 ? 15.978 4.486 -20.176 1.00 97.88 274 GLU A CA 1
ATOM 2211 C C . GLU A 1 274 ? 17.047 3.549 -20.748 1.00 97.88 274 GLU A C 1
ATOM 2213 O O . GLU A 1 274 ? 17.016 2.342 -20.503 1.00 97.88 274 GLU A O 1
ATOM 2218 N N . LYS A 1 275 ? 18.062 4.122 -21.409 1.00 97.00 275 LYS A N 1
ATOM 2219 C CA . LYS A 1 275 ? 19.255 3.397 -21.869 1.00 97.00 275 LYS A CA 1
ATOM 2220 C C . LYS A 1 275 ? 19.983 2.721 -20.711 1.00 97.00 275 LYS A C 1
ATOM 2222 O O . LYS A 1 275 ? 20.281 1.535 -20.80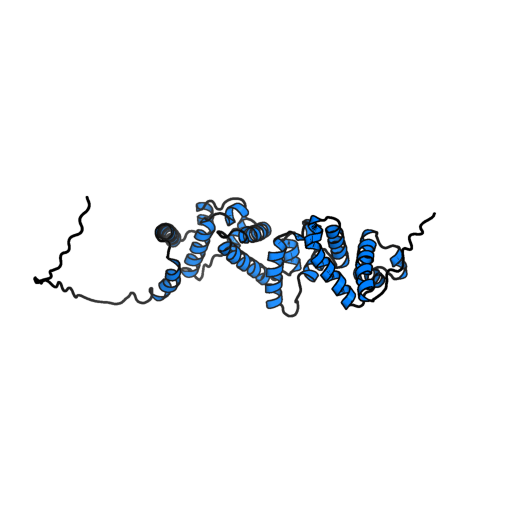2 1.00 97.00 275 LYS A O 1
ATOM 2227 N N . LEU A 1 276 ? 20.157 3.411 -19.579 1.00 97.25 276 LEU A N 1
ATOM 2228 C CA . LEU A 1 276 ? 20.740 2.819 -18.369 1.00 97.25 276 LEU A CA 1
ATOM 2229 C C . LEU A 1 276 ? 19.963 1.571 -17.900 1.00 97.25 276 LEU A C 1
ATOM 2231 O O . LEU A 1 276 ? 20.578 0.577 -17.504 1.00 97.25 276 LEU A O 1
ATOM 2235 N N . VAL A 1 277 ? 18.623 1.585 -17.963 1.00 98.06 277 VAL A N 1
ATOM 2236 C CA . VAL A 1 277 ? 17.798 0.405 -17.641 1.00 98.06 277 VAL A CA 1
ATOM 2237 C C . VAL A 1 277 ? 18.093 -0.752 -18.595 1.00 98.06 277 VAL A C 1
ATOM 2239 O O . VAL A 1 277 ? 18.300 -1.877 -18.133 1.00 98.06 277 VAL A O 1
ATOM 2242 N N . THR A 1 278 ? 18.126 -0.496 -19.903 1.00 97.25 278 THR A N 1
ATOM 2243 C CA . THR A 1 278 ? 18.313 -1.548 -20.910 1.00 97.25 278 THR A CA 1
ATOM 2244 C C . THR A 1 278 ? 19.743 -2.065 -20.987 1.00 97.25 278 THR A C 1
ATOM 2246 O O . THR A 1 278 ? 19.929 -3.267 -21.156 1.00 97.25 278 THR A O 1
ATOM 2249 N N . ASP A 1 279 ? 20.746 -1.220 -20.755 1.00 96.62 279 ASP A N 1
ATOM 2250 C CA . ASP A 1 279 ? 22.146 -1.634 -20.638 1.00 96.62 279 ASP A CA 1
ATOM 2251 C C . ASP A 1 279 ? 22.362 -2.501 -19.391 1.00 96.62 279 ASP A C 1
ATOM 2253 O O . ASP A 1 279 ? 22.997 -3.554 -19.464 1.00 96.62 279 ASP A O 1
ATOM 2257 N N . THR A 1 280 ? 21.745 -2.143 -18.257 1.00 96.44 280 THR A N 1
ATOM 2258 C CA . THR A 1 280 ? 21.786 -2.990 -17.051 1.00 96.44 280 THR A CA 1
ATOM 2259 C C . THR A 1 280 ? 21.089 -4.337 -17.286 1.00 96.44 280 THR A C 1
ATOM 2261 O O . THR A 1 280 ? 21.565 -5.372 -16.817 1.00 96.44 280 THR A O 1
ATOM 2264 N N . TYR A 1 281 ? 19.981 -4.354 -18.037 1.00 98.06 281 TYR A N 1
ATOM 2265 C CA . TYR A 1 281 ? 19.292 -5.590 -18.417 1.00 98.06 281 TYR A CA 1
ATOM 2266 C C . TYR A 1 281 ? 20.111 -6.452 -19.392 1.00 98.06 281 TYR A C 1
ATOM 2268 O O . TYR A 1 281 ? 20.176 -7.671 -19.225 1.00 98.06 281 TYR A O 1
ATOM 2276 N N . LYS A 1 282 ? 20.801 -5.835 -20.360 1.00 97.12 282 LYS A N 1
ATOM 2277 C CA . LYS A 1 282 ? 21.657 -6.504 -21.352 1.00 97.12 282 LYS A CA 1
ATOM 2278 C C . LYS A 1 282 ? 22.735 -7.379 -20.712 1.00 97.12 282 LYS A C 1
ATOM 2280 O O . LYS A 1 282 ? 23.005 -8.460 -21.224 1.00 97.12 282 LYS A O 1
ATOM 2285 N N . LEU A 1 283 ? 23.290 -6.977 -19.567 1.00 94.25 283 LEU A N 1
ATOM 2286 C CA . LEU A 1 283 ? 24.244 -7.797 -18.806 1.00 94.25 283 LEU A CA 1
ATOM 2287 C C . LEU A 1 283 ? 23.630 -9.128 -18.332 1.00 94.25 283 LEU A C 1
ATOM 2289 O O . LEU A 1 283 ? 24.282 -10.171 -18.397 1.00 94.25 283 LEU A O 1
ATOM 2293 N N . LEU A 1 284 ? 22.371 -9.110 -17.879 1.00 93.44 284 LEU A N 1
ATOM 2294 C CA . LEU A 1 284 ? 21.638 -10.318 -17.488 1.00 93.44 284 LEU A CA 1
ATOM 2295 C C . LEU A 1 284 ? 21.251 -11.143 -18.720 1.00 93.44 284 LEU A C 1
ATOM 2297 O O . LEU A 1 284 ? 21.478 -12.352 -18.726 1.00 93.44 284 LEU A O 1
ATOM 2301 N N . TYR A 1 285 ? 20.719 -10.491 -19.757 1.00 95.62 285 TYR A N 1
ATOM 2302 C CA . TYR A 1 285 ? 20.302 -11.132 -21.006 1.00 95.62 285 TYR A CA 1
ATOM 2303 C C . TYR A 1 285 ? 21.466 -11.868 -21.685 1.00 95.62 285 TYR A C 1
ATOM 2305 O O . TYR A 1 285 ? 21.377 -13.071 -21.923 1.00 95.62 285 TYR A O 1
ATOM 2313 N N . ASN A 1 286 ? 22.599 -11.191 -21.907 1.00 94.69 286 ASN A N 1
ATOM 2314 C CA . ASN A 1 286 ? 23.789 -11.783 -22.522 1.00 94.69 286 ASN A CA 1
ATOM 2315 C C . ASN A 1 286 ? 24.288 -12.996 -21.729 1.00 94.69 286 ASN A C 1
ATOM 2317 O O . ASN A 1 286 ? 24.554 -14.047 -22.309 1.00 94.69 286 ASN A O 1
ATOM 2321 N N . LYS A 1 287 ? 24.349 -12.882 -20.395 1.00 92.06 287 LYS A N 1
ATOM 2322 C CA . LYS A 1 287 ? 24.755 -13.984 -19.516 1.00 92.06 287 LYS A CA 1
ATOM 2323 C C . LYS A 1 287 ? 23.803 -15.182 -19.600 1.00 92.06 287 LYS A C 1
ATOM 2325 O O . LYS A 1 287 ? 24.275 -16.315 -19.587 1.00 92.06 287 LYS A O 1
ATOM 2330 N N . ALA A 1 288 ? 22.493 -14.949 -19.680 1.00 91.69 288 ALA A N 1
ATOM 2331 C CA . ALA A 1 288 ? 21.493 -16.008 -19.819 1.00 91.69 288 ALA A CA 1
ATOM 2332 C C . ALA A 1 288 ? 21.550 -16.692 -21.198 1.00 91.69 288 ALA A C 1
ATOM 2334 O O . ALA A 1 288 ? 21.374 -17.903 -21.284 1.00 91.69 288 ALA A O 1
ATOM 2335 N N . MET A 1 289 ? 21.860 -15.933 -22.252 1.00 92.94 289 MET A N 1
ATOM 2336 C CA . MET A 1 289 ? 21.989 -16.420 -23.632 1.00 92.94 289 MET A CA 1
ATOM 2337 C C . MET A 1 289 ? 23.369 -17.019 -23.965 1.00 92.94 289 MET A C 1
ATOM 2339 O O . MET A 1 289 ? 23.593 -17.439 -25.097 1.00 92.94 289 MET A O 1
ATOM 2343 N N . GLY A 1 290 ? 24.316 -17.045 -23.018 1.00 90.50 290 GLY A N 1
ATOM 2344 C CA . GLY A 1 290 ? 25.685 -17.523 -23.261 1.00 90.50 290 GLY A CA 1
ATOM 2345 C C . GLY A 1 290 ? 26.525 -16.609 -24.165 1.00 90.50 290 GLY A C 1
ATOM 2346 O O . GLY A 1 290 ? 27.533 -17.045 -24.715 1.00 90.50 290 GLY A O 1
ATOM 2347 N N . ILE A 1 291 ? 26.124 -15.345 -24.326 1.00 85.75 291 ILE A N 1
ATOM 2348 C CA . ILE A 1 291 ? 26.823 -14.351 -25.146 1.00 85.75 291 ILE A CA 1
ATOM 2349 C C . ILE A 1 291 ? 28.004 -13.804 -24.337 1.00 85.75 291 ILE A C 1
ATOM 2351 O O . ILE A 1 291 ? 27.841 -12.960 -23.453 1.00 85.75 291 ILE A O 1
ATOM 2355 N N . SER A 1 292 ? 29.200 -14.309 -24.635 1.00 69.81 292 SER A N 1
ATOM 2356 C CA . SER A 1 292 ? 30.450 -13.896 -23.995 1.00 69.81 292 SER A CA 1
ATOM 2357 C C . SER A 1 292 ? 30.778 -12.426 -24.258 1.00 69.81 292 SER A C 1
ATOM 2359 O O . SER A 1 292 ? 30.832 -11.991 -25.408 1.00 69.81 292 SER A O 1
ATOM 2361 N N . ASP A 1 293 ? 31.100 -11.678 -23.201 1.00 57.53 293 ASP A N 1
ATOM 2362 C CA . ASP A 1 293 ? 31.502 -10.267 -23.278 1.00 57.53 293 ASP A CA 1
ATOM 2363 C C . ASP A 1 293 ? 32.975 -10.126 -23.724 1.00 57.53 293 ASP A C 1
ATOM 2365 O O . ASP A 1 293 ? 33.863 -9.705 -22.983 1.00 57.53 293 ASP A O 1
ATOM 2369 N N . HIS A 1 294 ? 33.281 -10.589 -24.939 1.00 46.53 294 HIS A N 1
ATOM 2370 C CA . HIS A 1 294 ? 34.611 -10.498 -25.553 1.00 46.53 294 HIS A CA 1
ATOM 2371 C C . HIS A 1 294 ? 34.771 -9.139 -26.249 1.00 46.53 294 HIS A C 1
ATOM 2373 O O . HIS A 1 294 ? 34.811 -9.054 -27.474 1.00 46.53 294 HIS A O 1
ATOM 2379 N N . GLY A 1 295 ? 34.811 -8.068 -25.445 1.00 46.66 295 GLY A N 1
ATOM 2380 C CA . GLY A 1 295 ? 34.653 -6.690 -25.934 1.00 46.66 295 GLY A CA 1
ATOM 2381 C C . GLY A 1 295 ? 35.614 -5.629 -25.389 1.00 46.66 295 GLY A C 1
ATOM 2382 O O . GLY A 1 295 ? 35.540 -4.491 -25.843 1.00 46.66 295 GLY A O 1
ATOM 2383 N N . VAL A 1 296 ? 36.532 -5.949 -24.465 1.00 39.41 296 VAL A N 1
ATOM 2384 C CA . VAL A 1 296 ? 37.564 -4.993 -24.006 1.00 39.41 296 VAL A CA 1
ATOM 2385 C C . VAL A 1 296 ? 38.942 -5.653 -23.958 1.00 39.41 296 VAL A C 1
ATOM 2387 O O . VAL A 1 296 ? 39.461 -6.010 -22.901 1.00 39.41 296 VAL A O 1
ATOM 2390 N N . VAL A 1 297 ? 39.580 -5.767 -25.125 1.00 36.81 297 VAL A N 1
ATOM 2391 C CA . VAL A 1 297 ? 41.041 -5.903 -25.176 1.00 36.81 297 VAL A CA 1
ATOM 2392 C C . VAL A 1 297 ? 41.624 -4.551 -24.773 1.00 36.81 297 VAL A C 1
ATOM 2394 O O . VAL A 1 297 ? 41.722 -3.636 -25.591 1.00 36.81 297 VAL A O 1
ATOM 2397 N N . ILE A 1 298 ? 42.006 -4.413 -23.500 1.00 39.47 298 ILE A N 1
ATOM 2398 C CA . ILE A 1 298 ? 42.839 -3.292 -23.059 1.00 39.47 298 ILE A CA 1
ATOM 2399 C C . ILE A 1 298 ? 44.191 -3.463 -23.748 1.00 39.47 298 ILE A C 1
ATOM 2401 O O . ILE A 1 298 ? 45.035 -4.248 -23.316 1.00 39.47 298 ILE A O 1
ATOM 2405 N N . GLY A 1 299 ? 44.385 -2.740 -24.848 1.00 36.00 299 GLY A N 1
ATOM 2406 C CA . GLY A 1 299 ? 45.664 -2.679 -25.535 1.00 36.00 299 GLY A CA 1
ATOM 2407 C C . GLY A 1 299 ? 46.707 -2.040 -24.625 1.00 36.00 299 GLY A C 1
ATOM 2408 O O . GLY A 1 299 ? 46.806 -0.815 -24.561 1.00 36.00 299 GLY A O 1
ATOM 2409 N N . HIS A 1 300 ? 47.504 -2.862 -23.941 1.00 41.47 300 HIS A N 1
ATOM 2410 C CA . HIS A 1 300 ? 48.743 -2.408 -23.322 1.00 41.47 300 HIS A CA 1
ATOM 2411 C C . HIS A 1 300 ? 49.674 -1.882 -24.420 1.00 41.47 300 HIS A C 1
ATOM 2413 O O . HIS A 1 300 ? 50.360 -2.652 -25.095 1.00 41.47 300 HIS A O 1
ATOM 2419 N N . ARG A 1 301 ? 49.716 -0.556 -24.583 1.00 39.34 301 ARG A N 1
ATOM 2420 C CA . ARG A 1 301 ? 50.869 0.096 -25.201 1.00 39.34 301 ARG A CA 1
ATOM 2421 C C . ARG A 1 301 ? 52.066 -0.113 -24.275 1.00 39.34 301 ARG A C 1
ATOM 2423 O O . ARG A 1 301 ? 52.005 0.263 -23.104 1.00 39.34 301 ARG A O 1
ATOM 2430 N N . ARG A 1 302 ? 53.098 -0.760 -24.813 1.00 41.75 302 ARG A N 1
ATOM 2431 C CA . ARG A 1 302 ? 54.477 -0.608 -24.340 1.00 41.75 302 ARG A CA 1
ATOM 2432 C C . ARG A 1 302 ? 55.014 0.750 -24.788 1.00 41.75 302 ARG A C 1
ATOM 2434 O O . ARG A 1 302 ? 54.480 1.259 -25.801 1.00 41.75 302 ARG A O 1
#

Secondary structure (DSSP, 8-state):
-------------------------------GGGTHHHHHHHHTT--SHHHHHHHHHHHHHHHHTT--HHHHHHHTT--S-HHHHHH-THHHHHHHHHHHHHHH-GGG---HHHHHHHHH-HHHHHHHHHHHTTSHHHHHHHHHHHHHHHHHHHTTT--HHHHHHHTT-STTGGGGGG-THHHHHHHHHHHHHHH-TTS---HHHHHHHHHTSHHHHHHHHHHHHTSHHHHHHHHHHHHHHHHHHHTTT--HHHHHHHTS---TTTGGG--HHHHHHHHHHHHHHHHHTT------------

Organism: NCBI:txid4795

Radius of gyration: 33.63 Å; Cα contacts (8 Å, |Δi|>4): 230; chains: 1; bounding box: 90×58×106 Å

Nearest PDB structures (foldseek):
  5zc3-assembly1_B  TM=8.011E-01  e=1.157E-09  Phytophthora capsici
  7xvi-assembly1_A  TM=6.858E-01  e=1.068E-08  Phytophthora infestans
  5zc3-assembly1_A  TM=7.798E-01  e=9.435E-08  Phytophthora capsici
  7xvk-assembly1_B  TM=5.884E-01  e=3.384E-08  Phytophthora sojae
  7t7t-assembly1_A  TM=1.729E-01  e=1.207E+00  Citrus unshiu

Sequence (302 aa):
MVTAHSFVVEQPRILTKRILRVQTVSSENDEERVIGAAVSSVASHLTTGALKAADFVKLRTWLYHQKSVDDILDTLLLTGKMDDIIQNPNLKLLDDYVVMFNNKYPDRKVSLIKTLKARHGEIDLANALSRAKQFEHTKDIATKLQRQQLKGWLNRKKSVDDVFALLKIKEEGTRFVFCRQLETMEAYIKLFNAKNPRQKTNMYEALSHGFGGEDKFAIVISQAMTRPVTALKAVKYQYVMFNRWFAKDYDPMTVLIKVFKYSEDDVAKALPEEKLVTDTYKLLYNKAMGISDHGVVIGHRR

Mean predicted aligned error: 12.3 Å

Foldseek 3Di:
DDDDDDDDDDDDDDDDDDDDDDDDDDDDDDDPPPPVVVVVVVVVVCPPPPVVVVLVVVLVVCLVVVPDLVNVCVVLVCPDQLLCNLPRLCVVSSVVSLVVNCVVCVPPRDDPLVVSCVRHNLQSLLQSLLVQCVDPSRVVVSVVSLVVSLVVCVVVVPDLLNLLVSNVLLVCQLPSLVRSSLVSSQVSLVVCCVVCVVPRDHSLVSQQVNCPHLQSVLLSLLVLCVDVVSVVRSVVSLVVSLVVCVVVVHQLLSCCCPGVPDDNVCSVVDDPSSNSSSVVSNVVVCVVVVNDPPDDPPPDDD